Protein AF-0000000086063603 (afdb_homodimer)

Foldseek 3Di:
DPCPPDQDDDDPDDDDPDPQDKAWRDADADPVVVVVLQVLLVVLVVVDVDQVSSQVSSQVVCCVVPNDDKGKGKAQDDDDDDPCCQNHKTWIDTNRMIMIMGGDD/DPCPPDQDDDDPDDDDPDPQDKAWRDADADPVLVVVLQVLLVVLVVVDVDQVSSQVSSQVVCCVPPNDAKGKGKAQDDDDDDPCPPNHKTWIDTNRMIMIMGGDD

pLDDT: mean 77.61, std 23.87, range [18.86, 97.25]

Nearest PDB structures (foldseek):
  4d07-assembly1_A-2  TM=9.038E-01  e=4.962E-09  Homo sapiens
  7y8w-assembly1_B  TM=9.018E-01  e=7.851E-09  Caenorhabditis elegans
  3rjs-assembly1_A-2  TM=9.030E-01  e=1.326E-08  Toxoplasma gondii
  3brl-assembly1_A-2  TM=8.870E-01  e=1.020E-08  Drosophila melanogaster
  8glv-assembly1_AQ  TM=8.617E-01  e=7.851E-09  Chlamydomonas reinhardtii

Solvent-accessible surface area (backbone atoms only — not comparable to full-atom values): 11885 Å² total; per-residue (Å²): 133,82,80,74,77,72,82,80,80,84,78,71,89,76,69,94,90,59,72,77,54,71,45,78,77,44,70,66,57,50,67,69,56,50,52,47,48,52,52,48,47,53,51,32,56,73,73,39,89,46,38,42,58,32,12,42,52,43,30,51,51,44,26,73,75,70,42,82,40,38,30,16,38,23,33,71,42,61,15,66,33,57,71,58,79,50,79,46,22,32,29,32,32,52,75,80,32,39,39,33,42,35,41,53,126,135,80,81,76,77,73,82,80,80,88,79,72,88,75,68,91,91,59,72,76,53,72,46,79,75,45,71,66,57,50,68,70,54,49,52,49,48,50,53,48,46,54,51,32,56,75,75,39,89,46,38,43,57,33,13,41,52,43,31,52,51,44,27,73,72,73,42,80,39,38,32,17,36,24,33,72,41,62,14,66,32,58,72,60,78,48,80,46,22,32,30,32,31,52,75,79,32,37,39,34,42,36,41,54,126

Organism: Haemaphysalis longicornis (NCBI:txid44386)

Sequence (210 aa):
MAAATAPASAAGPAGADAPMDVEVHYGDLPQEMINELRDVATKAMKESKDWADIATTIKTNFETKYGPTWFCVVGKDFGITGTCEMNRGGFVSISGVAVGVFKFKMAAATAPASAAGPAGADAPMDVEVHYGDLPQEMINELRDVATKAMKESKDWADIATTIKTNFETKYGPTWFCVVGKDFGITGTCEMNRGGFVSISGVAVGVFKFK

Structure (mmCIF, N/CA/C/O backbone):
data_AF-0000000086063603-model_v1
#
loop_
_entity.id
_entity.type
_entity.pdbx_description
1 polymer 'Dynein light chain'
#
loop_
_atom_site.group_PDB
_atom_site.id
_atom_site.type_symbol
_atom_site.label_atom_id
_atom_site.label_alt_id
_atom_site.label_comp_id
_atom_site.label_asym_id
_atom_site.label_entity_id
_atom_site.label_seq_id
_atom_site.pdbx_PDB_ins_code
_atom_site.Cartn_x
_atom_site.Cartn_y
_atom_site.Cartn_z
_atom_site.occupancy
_atom_site.B_iso_or_equiv
_atom_site.auth_seq_id
_atom_site.auth_comp_id
_atom_site.auth_asym_id
_atom_site.auth_atom_id
_atom_site.pdbx_PDB_model_num
ATOM 1 N N . MET A 1 1 ? 17.031 -10.609 16.75 1 18.86 1 MET A N 1
ATOM 2 C CA . MET A 1 1 ? 15.789 -10.742 17.5 1 18.86 1 MET A CA 1
ATOM 3 C C . MET A 1 1 ? 14.688 -9.898 16.875 1 18.86 1 MET A C 1
ATOM 5 O O . MET A 1 1 ? 14.82 -8.68 16.75 1 18.86 1 MET A O 1
ATOM 9 N N . ALA A 1 2 ? 13.891 -10.5 15.859 1 24.5 2 ALA A N 1
ATOM 10 C CA . ALA A 1 2 ? 13.008 -9.891 14.867 1 24.5 2 ALA A CA 1
ATOM 11 C C . ALA A 1 2 ? 11.82 -9.211 15.539 1 24.5 2 ALA A C 1
ATOM 13 O O . ALA A 1 2 ? 11.039 -9.852 16.25 1 24.5 2 ALA A O 1
ATOM 14 N N . ALA A 1 3 ? 11.953 -7.965 16 1 24.45 3 ALA A N 1
ATOM 15 C CA . ALA A 1 3 ? 10.945 -7.34 16.859 1 24.45 3 ALA A CA 1
ATOM 16 C C . ALA A 1 3 ? 9.57 -7.395 16.203 1 24.45 3 ALA A C 1
ATOM 18 O O . ALA A 1 3 ? 9.375 -6.867 15.102 1 24.45 3 ALA A O 1
ATOM 19 N N . ALA A 1 4 ? 8.797 -8.508 16.297 1 28.58 4 ALA A N 1
ATOM 20 C CA . ALA A 1 4 ? 7.441 -8.797 15.852 1 28.58 4 ALA A CA 1
ATOM 21 C C . ALA A 1 4 ? 6.457 -7.746 16.359 1 28.58 4 ALA A C 1
ATOM 23 O O . ALA A 1 4 ? 6.062 -7.77 17.531 1 28.58 4 ALA A O 1
ATOM 24 N N . THR A 1 5 ? 6.695 -6.465 16.094 1 32.22 5 THR A N 1
ATOM 25 C CA . THR A 1 5 ? 5.793 -5.523 16.75 1 32.22 5 THR A CA 1
ATOM 26 C C . THR A 1 5 ? 4.34 -5.863 16.438 1 32.22 5 THR A C 1
ATOM 28 O O . THR A 1 5 ? 3.99 -6.117 15.281 1 32.22 5 THR A O 1
ATOM 31 N N . ALA A 1 6 ? 3.547 -6.379 17.422 1 28.27 6 ALA A N 1
ATOM 32 C CA . ALA A 1 6 ? 2.152 -6.793 17.547 1 28.27 6 ALA A CA 1
ATOM 33 C C . ALA A 1 6 ? 1.211 -5.727 16.984 1 28.27 6 ALA A C 1
ATOM 35 O O . ALA A 1 6 ? 1.443 -4.531 17.172 1 28.27 6 ALA A O 1
ATOM 36 N N . PRO A 1 7 ? 0.397 -6.086 15.953 1 33 7 PRO A N 1
ATOM 37 C CA . PRO A 1 7 ? -0.676 -5.207 15.484 1 33 7 PRO A CA 1
ATOM 38 C C . PRO A 1 7 ? -1.499 -4.617 16.625 1 33 7 PRO A C 1
ATOM 40 O O . PRO A 1 7 ? -1.885 -5.34 17.547 1 33 7 PRO A O 1
ATOM 43 N N . ALA A 1 8 ? -1.334 -3.361 17.062 1 30.53 8 ALA A N 1
ATOM 44 C CA . ALA A 1 8 ? -2.188 -2.67 18.031 1 30.53 8 ALA A CA 1
ATOM 45 C C . ALA A 1 8 ? -3.664 -2.924 17.734 1 30.53 8 ALA A C 1
ATOM 47 O O . ALA A 1 8 ? -4.039 -3.184 16.578 1 30.53 8 ALA A O 1
ATOM 48 N N . SER A 1 9 ? -4.562 -3.32 18.781 1 31.2 9 SER A N 1
ATOM 49 C CA . SER A 1 9 ? -5.984 -3.525 19.031 1 31.2 9 SER A CA 1
ATOM 50 C C . SER A 1 9 ? -6.82 -2.4 18.438 1 31.2 9 SER A C 1
ATOM 52 O O . SER A 1 9 ? -6.316 -1.295 18.219 1 31.2 9 SER A O 1
ATOM 54 N N . ALA A 1 10 ? -8.164 -2.693 17.953 1 32.88 10 ALA A N 1
ATOM 55 C CA . ALA A 1 10 ? -9.352 -2 17.453 1 32.88 10 ALA A CA 1
ATOM 56 C C . ALA A 1 10 ? -9.719 -0.824 18.344 1 32.88 10 ALA A C 1
ATOM 58 O O . ALA A 1 10 ? -10.062 -1.012 19.516 1 32.88 10 ALA A O 1
ATOM 59 N N . ALA A 1 11 ? -9.195 0.292 18.203 1 33.19 11 ALA A N 1
ATOM 60 C CA . ALA A 1 11 ? -9.742 1.446 18.906 1 33.19 11 ALA A CA 1
ATOM 61 C C . ALA A 1 11 ? -11.25 1.557 18.688 1 33.19 11 ALA A C 1
ATOM 63 O O . ALA A 1 11 ? -11.758 1.152 17.641 1 33.19 11 ALA A O 1
ATOM 64 N N . GLY A 1 12 ? -12.148 1.442 19.734 1 32.91 12 GLY A N 1
ATOM 65 C CA . GLY A 1 12 ? -13.562 1.742 19.922 1 32.91 12 GLY A CA 1
ATOM 66 C C . GLY A 1 12 ? -14 2.996 19.188 1 32.91 12 GLY A C 1
ATOM 67 O O . GLY A 1 12 ? -13.164 3.793 18.75 1 32.91 12 GLY A O 1
ATOM 68 N N . PRO A 1 13 ? -15.344 3.152 18.859 1 34.22 13 PRO A N 1
ATOM 69 C CA . PRO A 1 13 ? -16.031 4.238 18.156 1 34.22 13 PRO A CA 1
ATOM 70 C C . PRO A 1 13 ? -15.641 5.617 18.672 1 34.22 13 PRO A C 1
ATOM 72 O O . PRO A 1 13 ? -15.797 5.898 19.859 1 34.22 13 PRO A O 1
ATOM 75 N N . ALA A 1 14 ? -14.664 6.262 18.156 1 35.91 14 ALA A N 1
ATOM 76 C CA . ALA A 1 14 ? -14.383 7.648 18.516 1 35.91 14 ALA A CA 1
ATOM 77 C C . ALA A 1 14 ? -15.633 8.516 18.375 1 35.91 14 ALA A C 1
ATOM 79 O O . ALA A 1 14 ? -16.406 8.336 17.422 1 35.91 14 ALA A O 1
ATOM 80 N N . GLY A 1 15 ? -16.203 9.156 19.312 1 33.97 15 GLY A N 1
ATOM 81 C CA . GLY A 1 15 ? -17.219 10.195 19.375 1 33.97 15 GLY A CA 1
ATOM 82 C C . GLY A 1 15 ? -17.047 11.258 18.312 1 33.97 15 GLY A C 1
ATOM 83 O O . GLY A 1 15 ? -15.969 11.391 17.719 1 33.97 15 GLY A O 1
ATOM 84 N N . ALA A 1 16 ? -18.109 12.078 17.75 1 39.25 16 ALA A N 1
ATOM 85 C CA . ALA A 1 16 ? -18.469 13.047 16.719 1 39.25 16 ALA A CA 1
ATOM 86 C C . ALA A 1 16 ? -17.406 14.133 16.578 1 39.25 16 ALA A C 1
ATOM 88 O O . ALA A 1 16 ? -17.047 14.539 15.469 1 39.25 16 ALA A O 1
ATOM 89 N N . ASP A 1 17 ? -17.234 15.133 17.547 1 37.94 17 ASP A N 1
ATOM 90 C CA . ASP A 1 17 ? -16.516 16.406 17.609 1 37.94 17 ASP A CA 1
ATOM 91 C C . ASP A 1 17 ? -15.008 16.203 17.641 1 37.94 17 ASP A C 1
ATOM 93 O O . ASP A 1 17 ? -14.258 17.094 18.031 1 37.94 17 ASP A O 1
ATOM 97 N N . ALA A 1 18 ? -14.234 14.898 17.844 1 46.25 18 ALA A N 1
ATOM 98 C CA . ALA A 1 18 ? -12.945 14.547 18.422 1 46.25 18 ALA A CA 1
ATOM 99 C C . ALA A 1 18 ? -11.805 14.906 17.469 1 46.25 18 ALA A C 1
ATOM 101 O O . ALA A 1 18 ? -11.945 14.789 16.25 1 46.25 18 ALA A O 1
ATOM 102 N N . PRO A 1 19 ? -10.766 15.875 17.672 1 48.59 19 PRO A N 1
ATOM 103 C CA . PRO A 1 19 ? -9.555 16.141 16.891 1 48.59 19 PRO A CA 1
ATOM 104 C C . PRO A 1 19 ? -9.125 14.953 16.047 1 48.59 19 PRO A C 1
ATOM 106 O O . PRO A 1 19 ? -9.328 13.805 16.438 1 48.59 19 PRO A O 1
ATOM 109 N N . MET A 1 20 ? -9.383 15.047 14.766 1 58.62 20 MET A N 1
ATOM 110 C CA . MET A 1 20 ? -9.016 13.914 13.914 1 58.62 20 MET A CA 1
ATOM 111 C C . MET A 1 20 ? -7.855 13.133 14.516 1 58.62 20 MET A C 1
ATOM 113 O O . MET A 1 20 ? -6.758 13.672 14.68 1 58.62 20 MET A O 1
ATOM 117 N N . ASP A 1 21 ? -8.094 12.297 15.328 1 80.38 21 ASP A N 1
ATOM 118 C CA . ASP A 1 21 ? -7.168 11.461 16.078 1 80.38 21 ASP A CA 1
ATOM 119 C C . ASP A 1 21 ? -6.32 10.602 15.148 1 80.38 21 ASP A C 1
ATOM 121 O O . ASP A 1 21 ? -6.828 10.047 14.172 1 80.38 21 ASP A O 1
ATOM 125 N N . VAL A 1 22 ? -5.113 11.008 15.031 1 87.81 22 VAL A N 1
ATOM 126 C CA . VAL A 1 22 ? -4.133 10.195 14.32 1 87.81 22 VAL A CA 1
ATOM 127 C C . VAL A 1 22 ? -3.602 9.102 15.234 1 87.81 22 VAL A C 1
ATOM 129 O O . VAL A 1 22 ? -3.199 9.367 16.375 1 87.81 22 VAL A O 1
ATOM 132 N N . GLU A 1 23 ? -3.854 7.914 14.828 1 90.38 23 GLU A N 1
ATOM 133 C CA . GLU A 1 23 ? -3.236 6.781 15.508 1 90.38 23 GLU A CA 1
ATOM 134 C C . GLU A 1 23 ? -2.072 6.219 14.703 1 90.38 23 GLU A C 1
ATOM 136 O O . GLU A 1 23 ? -2.256 5.77 13.562 1 90.38 23 GLU A O 1
ATOM 141 N N . VAL A 1 24 ? -0.909 6.234 15.289 1 87.12 24 VAL A N 1
ATOM 142 C CA . VAL A 1 24 ? 0.278 5.723 14.617 1 87.12 24 VAL A CA 1
ATOM 143 C C . VAL A 1 24 ? 0.415 4.223 14.883 1 87.12 24 VAL A C 1
ATOM 145 O O . VAL A 1 24 ? 0.438 3.791 16.031 1 87.12 24 VAL A O 1
ATOM 148 N N . HIS A 1 25 ? 0.465 3.506 13.805 1 82.88 25 HIS A N 1
ATOM 149 C CA . HIS A 1 25 ? 0.566 2.057 13.914 1 82.88 25 HIS A CA 1
ATOM 150 C C . HIS A 1 25 ? 2.004 1.587 13.719 1 82.88 25 HIS A C 1
ATOM 152 O O . HIS A 1 25 ? 2.436 0.617 14.352 1 82.88 25 HIS A O 1
ATOM 158 N N . TYR A 1 26 ? 2.65 2.266 12.82 1 75.69 26 TYR A N 1
ATOM 159 C CA . TYR A 1 26 ? 4.016 1.884 12.484 1 75.69 26 TYR A CA 1
ATOM 160 C C . TYR A 1 26 ? 4.801 3.078 11.953 1 75.69 26 TYR A C 1
ATOM 162 O O . TYR A 1 26 ? 4.227 3.986 11.344 1 75.69 26 TYR A O 1
ATOM 170 N N . GLY A 1 27 ? 6.176 3.004 12.25 1 80.19 27 GLY A N 1
ATOM 171 C CA . GLY A 1 27 ? 7.078 3.953 11.625 1 80.19 27 GLY A CA 1
ATOM 172 C C . GLY A 1 27 ? 7.637 4.98 12.586 1 80.19 27 GLY A C 1
ATOM 173 O O . GLY A 1 27 ? 7.367 4.918 13.789 1 80.19 27 GLY A O 1
ATOM 174 N N . ASP A 1 28 ? 8.547 5.812 12.055 1 81.06 28 ASP A N 1
ATOM 175 C CA . ASP A 1 28 ? 9.289 6.797 12.836 1 81.06 28 ASP A CA 1
ATOM 176 C C . ASP A 1 28 ? 9.117 8.203 12.266 1 81.06 28 ASP A C 1
ATOM 178 O O . ASP A 1 28 ? 10.055 8.992 12.258 1 81.06 28 ASP A O 1
ATOM 182 N N . LEU A 1 29 ? 7.961 8.414 11.797 1 84 29 LEU A N 1
ATOM 183 C CA . LEU A 1 29 ? 7.73 9.758 11.273 1 84 29 LEU A CA 1
ATOM 184 C C . LEU A 1 29 ? 7.773 10.797 12.398 1 84 29 LEU A C 1
ATOM 186 O O . LEU A 1 29 ? 7.152 10.609 13.445 1 84 29 LEU A O 1
ATOM 190 N N . PRO A 1 30 ? 8.531 11.797 12.141 1 89.38 30 PRO A N 1
ATOM 191 C CA . PRO A 1 30 ? 8.5 12.891 13.117 1 89.38 30 PRO A CA 1
ATOM 192 C C . PRO A 1 30 ? 7.113 13.523 13.25 1 89.38 30 PRO A C 1
ATOM 194 O O . PRO A 1 30 ? 6.328 13.492 12.297 1 89.38 30 PRO A O 1
ATOM 197 N N . GLN A 1 31 ? 6.871 14.109 14.398 1 91 31 GLN A N 1
ATOM 198 C CA . GLN A 1 31 ? 5.562 14.688 14.695 1 91 31 GLN A CA 1
ATOM 199 C C . GLN A 1 31 ? 5.172 15.727 13.648 1 91 31 GLN A C 1
ATOM 201 O O . GLN A 1 31 ? 3.998 15.859 13.305 1 91 31 GLN A O 1
ATOM 206 N N . GLU A 1 32 ? 6.16 16.438 13.234 1 93.25 32 GLU A N 1
ATOM 207 C CA . GLU A 1 32 ? 5.879 17.438 12.203 1 93.25 32 GLU A CA 1
ATOM 208 C C . GLU A 1 32 ? 5.309 16.797 10.945 1 93.25 32 GLU A C 1
ATOM 210 O O . GLU A 1 32 ? 4.383 17.328 10.328 1 93.25 32 GLU A O 1
ATOM 215 N N . MET A 1 33 ? 5.867 15.664 10.5 1 91.69 33 MET A N 1
ATOM 216 C CA . MET A 1 33 ? 5.402 14.953 9.312 1 91.69 33 MET A CA 1
ATOM 217 C C . MET A 1 33 ? 4.039 14.32 9.555 1 91.69 33 MET A C 1
ATOM 219 O O . MET A 1 33 ? 3.199 14.281 8.648 1 91.69 33 MET A O 1
ATOM 223 N N . ILE A 1 34 ? 3.807 13.906 10.758 1 91.94 34 ILE A N 1
ATOM 224 C CA . ILE A 1 34 ? 2.512 13.336 11.102 1 91.94 34 ILE A CA 1
ATOM 225 C C . ILE A 1 34 ? 1.429 14.406 11.008 1 91.94 34 ILE A C 1
ATOM 227 O O . ILE A 1 34 ? 0.346 14.156 10.469 1 91.94 34 ILE A O 1
ATOM 231 N N . ASN A 1 35 ? 1.731 15.547 11.539 1 94.38 35 ASN A N 1
ATOM 232 C CA . ASN A 1 35 ? 0.783 16.656 11.453 1 94.38 35 ASN A CA 1
ATOM 233 C C . ASN A 1 35 ? 0.486 17.031 10 1 94.38 35 ASN A C 1
ATOM 235 O O . ASN A 1 35 ? -0.667 17.266 9.641 1 94.38 35 ASN A O 1
ATOM 239 N N . GLU A 1 36 ? 1.624 17.078 9.289 1 95.19 36 GLU A N 1
ATOM 240 C CA . GLU A 1 36 ? 1.452 17.359 7.867 1 95.19 36 GLU A CA 1
ATOM 241 C C . GLU A 1 36 ? 0.591 16.312 7.184 1 95.19 36 GLU A C 1
ATOM 243 O O . GLU A 1 36 ? -0.299 16.641 6.398 1 95.19 36 GLU A O 1
ATOM 248 N N . LEU A 1 37 ? 0.883 15.07 7.422 1 95.19 37 LEU A N 1
ATOM 249 C CA . LEU A 1 37 ? 0.129 13.953 6.867 1 95.19 37 LEU A CA 1
ATOM 250 C C . LEU A 1 37 ? -1.353 14.07 7.207 1 95.19 37 LEU A C 1
ATOM 252 O O . LEU A 1 37 ? -2.211 13.906 6.336 1 95.19 37 LEU A O 1
ATOM 256 N N . ARG A 1 38 ? -1.663 14.359 8.43 1 95.31 38 ARG A N 1
ATOM 257 C CA . ARG A 1 38 ? -3.043 14.539 8.867 1 95.31 38 ARG A CA 1
ATOM 258 C C . ARG A 1 38 ? -3.738 15.633 8.078 1 95.31 38 ARG A C 1
ATOM 260 O O . ARG A 1 38 ? -4.852 15.445 7.582 1 95.31 38 ARG A O 1
ATOM 267 N N . ASP A 1 39 ? -3.09 16.734 8.008 1 96.62 39 ASP A N 1
ATOM 268 C CA . ASP A 1 39 ? -3.695 17.891 7.348 1 96.62 39 ASP A CA 1
ATOM 269 C C . ASP A 1 39 ? -3.936 17.609 5.867 1 96.62 39 ASP A C 1
ATOM 271 O O . ASP A 1 39 ? -5.027 17.859 5.352 1 96.62 39 ASP A O 1
ATOM 275 N N . VAL A 1 40 ? -2.893 17.125 5.18 1 97.19 40 VAL A N 1
ATOM 276 C CA . VAL A 1 40 ? -3.012 16.906 3.74 1 97.19 40 VAL A CA 1
ATOM 277 C C . VAL A 1 40 ? -4 15.773 3.465 1 97.19 40 VAL A C 1
ATOM 279 O O . VAL A 1 40 ? -4.77 15.836 2.5 1 97.19 40 VAL A O 1
ATOM 282 N N . ALA A 1 41 ? -3.977 14.727 4.234 1 96.81 41 ALA A N 1
ATOM 283 C CA . ALA A 1 41 ? -4.918 13.617 4.055 1 96.81 41 ALA A CA 1
ATOM 284 C C . ALA A 1 41 ? -6.355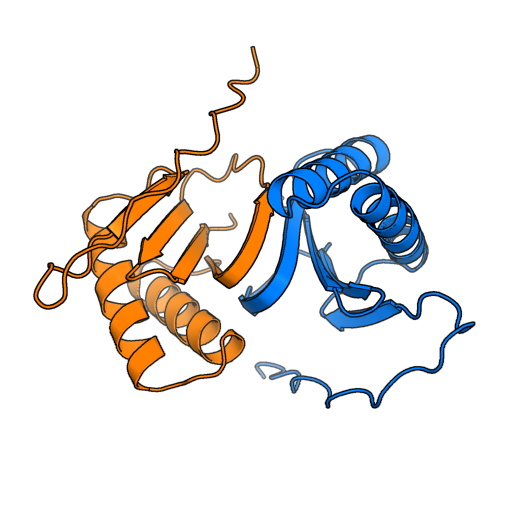 14.086 4.258 1 96.81 41 ALA A C 1
ATOM 286 O O . ALA A 1 41 ? -7.242 13.742 3.473 1 96.81 41 ALA A O 1
ATOM 287 N N . THR A 1 42 ? -6.555 14.844 5.309 1 96.06 42 THR A N 1
ATOM 288 C CA . THR A 1 42 ? -7.887 15.359 5.602 1 96.06 42 THR A CA 1
ATOM 289 C C . THR A 1 42 ? -8.398 16.219 4.445 1 96.06 42 THR A C 1
ATOM 291 O O . THR A 1 42 ? -9.539 16.062 4.008 1 96.06 42 THR A O 1
ATOM 294 N N . LYS A 1 43 ? -7.562 17.031 4 1 96.81 43 LYS A N 1
ATOM 295 C CA . LYS A 1 43 ? -7.922 17.891 2.871 1 96.81 43 LYS A CA 1
ATOM 296 C C . LYS A 1 43 ? -8.211 17.062 1.625 1 96.81 43 LYS A C 1
ATOM 298 O O . LYS A 1 43 ? -9.211 17.281 0.936 1 96.81 43 LYS A O 1
ATOM 303 N N . ALA A 1 44 ? -7.305 16.141 1.305 1 97.12 44 ALA A N 1
ATOM 304 C CA . ALA A 1 44 ? -7.449 15.289 0.122 1 97.12 44 ALA A CA 1
ATOM 305 C C . ALA A 1 44 ? -8.758 14.516 0.165 1 97.12 44 ALA A C 1
ATOM 307 O O . ALA A 1 44 ? -9.438 14.367 -0.855 1 97.12 44 ALA A O 1
ATOM 308 N N . MET A 1 45 ? -9.133 14.047 1.312 1 95.75 45 MET A N 1
ATOM 309 C CA . MET A 1 45 ? -10.336 13.234 1.463 1 95.75 45 MET A CA 1
ATOM 310 C C . MET A 1 45 ? -11.594 14.078 1.31 1 95.75 45 MET A C 1
ATOM 312 O O . MET A 1 45 ? -12.656 13.562 0.967 1 95.75 45 MET A O 1
ATOM 316 N N . LYS A 1 46 ? -11.492 15.344 1.629 1 95.94 46 LYS A N 1
ATOM 317 C CA . LYS A 1 46 ? -12.609 16.266 1.423 1 95.94 46 LYS A CA 1
ATOM 318 C C . LYS A 1 46 ? -12.781 16.594 -0.056 1 95.94 46 LYS A C 1
ATOM 320 O O . LYS A 1 46 ? -13.898 16.844 -0.517 1 95.94 46 LYS A O 1
ATOM 325 N N . GLU A 1 47 ? -11.719 16.469 -0.79 1 96.94 47 GLU A N 1
ATOM 326 C CA . GLU A 1 47 ? -11.711 16.922 -2.178 1 96.94 47 GLU A CA 1
ATOM 327 C C . GLU A 1 47 ? -11.961 15.758 -3.137 1 96.94 47 GLU A C 1
ATOM 329 O O . GLU A 1 47 ? -12.352 15.969 -4.285 1 96.94 47 GLU A O 1
ATOM 334 N N . SER A 1 48 ? -11.578 14.609 -2.77 1 96 48 SER A N 1
ATOM 335 C CA . SER A 1 48 ? -11.711 13.453 -3.654 1 96 48 SER A CA 1
ATOM 336 C C . SER A 1 48 ? -12.227 12.234 -2.895 1 96 48 SER A C 1
ATOM 338 O O . SER A 1 48 ? -11.883 12.039 -1.725 1 96 48 SER A O 1
ATOM 340 N N . LYS A 1 49 ? -12.953 11.414 -3.617 1 93.38 49 LYS A N 1
ATOM 341 C CA . LYS A 1 49 ? -13.422 10.156 -3.047 1 93.38 49 LYS A CA 1
ATOM 342 C C . LYS A 1 49 ? -12.641 8.977 -3.617 1 93.38 49 LYS A C 1
ATOM 344 O O . LYS A 1 49 ? -12.867 7.828 -3.225 1 93.38 49 LYS A O 1
ATOM 349 N N . ASP A 1 50 ? -11.812 9.227 -4.496 1 94.69 50 ASP A N 1
ATOM 350 C CA . ASP A 1 50 ? -10.977 8.195 -5.109 1 94.69 50 ASP A CA 1
ATOM 351 C C . ASP A 1 50 ? -9.672 8.023 -4.336 1 94.69 50 ASP A C 1
ATOM 353 O O . ASP A 1 50 ? -8.875 8.961 -4.23 1 94.69 50 ASP A O 1
ATOM 357 N N . TRP A 1 51 ? -9.469 6.855 -3.869 1 94.25 51 TRP A N 1
ATOM 358 C CA . TRP A 1 51 ? -8.312 6.578 -3.027 1 94.25 51 TRP A CA 1
ATOM 359 C C . TRP A 1 51 ? -7.012 6.848 -3.779 1 94.25 51 TRP A C 1
ATOM 361 O O . TRP A 1 51 ? -6.035 7.332 -3.199 1 94.25 51 TRP A O 1
ATOM 371 N N . ALA A 1 52 ? -6.938 6.465 -5.039 1 90.75 52 ALA A N 1
ATOM 372 C CA . ALA A 1 52 ? -5.727 6.691 -5.832 1 90.75 52 ALA A CA 1
ATOM 373 C C . ALA A 1 52 ? -5.418 8.18 -5.949 1 90.75 52 ALA A C 1
ATOM 375 O O . ALA A 1 52 ? -4.254 8.586 -5.883 1 90.75 52 ALA A O 1
ATOM 376 N N . ASP A 1 53 ? -6.414 8.953 -6.078 1 94.56 53 ASP A N 1
ATOM 377 C CA . ASP A 1 53 ? -6.242 10.398 -6.145 1 94.56 53 ASP A CA 1
ATOM 378 C C . ASP A 1 53 ? -5.762 10.953 -4.805 1 94.56 53 ASP A C 1
ATOM 380 O O . ASP A 1 53 ? -4.891 11.828 -4.766 1 94.56 53 ASP A O 1
ATOM 384 N N . ILE A 1 54 ? -6.332 10.453 -3.791 1 96.62 54 ILE A N 1
ATOM 385 C CA . ILE A 1 54 ? -5.953 10.883 -2.449 1 96.62 54 ILE A CA 1
ATOM 386 C C . ILE A 1 54 ? -4.496 10.531 -2.184 1 96.62 54 ILE A C 1
ATOM 388 O O . ILE A 1 54 ? -3.713 11.375 -1.739 1 96.62 54 ILE A O 1
ATOM 392 N N . ALA A 1 55 ? -4.133 9.367 -2.551 1 95.44 55 ALA A N 1
ATOM 393 C CA . ALA A 1 55 ? -2.752 8.922 -2.379 1 95.44 55 ALA A CA 1
ATOM 394 C C . ALA A 1 55 ? -1.792 9.789 -3.186 1 95.44 55 AL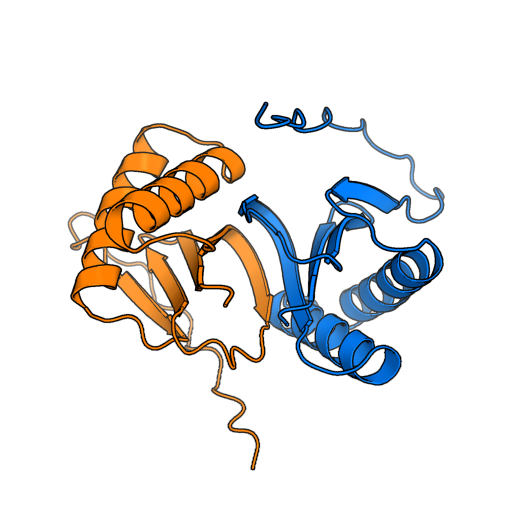A A C 1
ATOM 396 O O . ALA A 1 55 ? -0.726 10.172 -2.695 1 95.44 55 ALA A O 1
ATOM 397 N N . THR A 1 56 ? -2.189 10.133 -4.355 1 94.25 56 THR A N 1
ATOM 398 C CA . THR A 1 56 ? -1.363 10.961 -5.227 1 94.25 56 THR A CA 1
ATOM 399 C C . THR A 1 56 ? -1.17 12.352 -4.625 1 94.25 56 THR A C 1
ATOM 401 O O . THR A 1 56 ? -0.064 12.898 -4.652 1 94.25 56 THR A O 1
ATOM 404 N N . THR A 1 57 ? -2.197 12.852 -4.113 1 96.44 57 THR A N 1
ATOM 405 C CA . THR A 1 57 ? -2.131 14.172 -3.496 1 96.44 57 THR A CA 1
ATOM 406 C C . THR A 1 57 ? -1.176 14.164 -2.307 1 96.44 57 THR A C 1
ATOM 408 O O . THR A 1 57 ? -0.343 15.062 -2.166 1 96.44 57 THR A O 1
ATOM 411 N N . ILE A 1 58 ? -1.252 13.141 -1.479 1 96.06 58 ILE A N 1
ATOM 412 C CA . ILE A 1 58 ? -0.406 13.031 -0.295 1 96.06 58 ILE A CA 1
ATOM 413 C C . ILE A 1 58 ? 1.052 12.859 -0.717 1 96.06 58 ILE A C 1
ATOM 415 O O . ILE A 1 58 ? 1.935 13.562 -0.22 1 96.06 58 ILE A O 1
ATOM 419 N N . LYS A 1 59 ? 1.238 11.977 -1.572 1 92.62 59 LYS A N 1
ATOM 420 C CA . LYS A 1 59 ? 2.59 11.727 -2.064 1 92.62 59 LYS A CA 1
ATOM 421 C C . LYS A 1 59 ? 3.215 13.008 -2.621 1 92.62 59 LYS A C 1
ATOM 423 O O . LYS A 1 59 ? 4.359 13.328 -2.303 1 92.62 59 LYS A O 1
ATOM 428 N N . THR A 1 60 ? 2.498 13.695 -3.496 1 94.44 60 THR A N 1
ATOM 429 C CA . THR A 1 60 ? 2.992 14.914 -4.133 1 94.44 60 THR A CA 1
ATOM 430 C C . THR A 1 60 ? 3.299 15.984 -3.092 1 94.44 60 THR A C 1
ATOM 432 O O . THR A 1 60 ? 4.309 16.688 -3.193 1 94.44 60 THR A O 1
ATOM 435 N N . ASN A 1 61 ? 2.473 16.094 -2.139 1 96.31 61 ASN A N 1
ATOM 436 C CA . ASN A 1 61 ? 2.707 17.047 -1.049 1 96.31 61 ASN A CA 1
ATOM 437 C C . ASN A 1 61 ? 3.992 16.719 -0.292 1 96.31 61 ASN A C 1
ATOM 439 O O . ASN A 1 61 ? 4.785 17.609 0.006 1 96.31 61 ASN A O 1
ATOM 443 N N . PHE A 1 62 ? 4.191 15.461 0.007 1 93.38 62 PHE A N 1
ATOM 444 C CA . PHE A 1 62 ? 5.395 15.047 0.72 1 93.38 62 PHE A CA 1
ATOM 445 C C . PHE A 1 62 ? 6.633 15.242 -0.146 1 93.38 62 PHE A C 1
ATOM 447 O O . PHE A 1 62 ? 7.688 15.641 0.352 1 93.38 62 PHE A O 1
ATOM 454 N N . GLU A 1 63 ? 6.457 14.945 -1.345 1 92 63 GLU A N 1
ATOM 455 C CA . GLU A 1 63 ? 7.586 15.18 -2.242 1 92 63 GLU A CA 1
ATOM 456 C C . GLU A 1 63 ? 7.953 16.656 -2.295 1 92 63 GLU A C 1
ATOM 458 O O . GLU A 1 63 ? 9.133 17.016 -2.328 1 92 63 GLU A O 1
ATOM 463 N N . THR A 1 64 ? 6.992 17.5 -2.369 1 95.44 64 THR A N 1
ATOM 464 C CA . THR A 1 64 ? 7.207 18.938 -2.445 1 95.44 64 THR A CA 1
ATOM 465 C C . THR A 1 64 ? 7.867 19.453 -1.171 1 95.44 64 THR A C 1
ATOM 467 O O . THR A 1 64 ? 8.766 20.297 -1.229 1 95.44 64 THR A O 1
ATOM 470 N N . LYS A 1 65 ? 7.578 18.875 -0.096 1 95.12 65 LYS A N 1
ATOM 471 C CA . LYS A 1 65 ? 8.008 19.422 1.188 1 95.12 65 LYS A CA 1
ATOM 472 C C . LYS A 1 65 ? 9.273 18.719 1.685 1 95.12 65 LYS A C 1
ATOM 474 O O . LYS A 1 65 ? 10.109 19.344 2.346 1 95.12 65 LYS A O 1
ATOM 479 N N . TYR A 1 66 ? 9.359 17.453 1.35 1 91 66 TYR A N 1
ATOM 480 C CA . TYR A 1 66 ? 10.422 16.703 1.994 1 91 66 TYR A CA 1
ATOM 481 C C . TYR A 1 66 ? 11.336 16.047 0.958 1 91 66 TYR A C 1
ATOM 483 O O . TYR A 1 66 ? 12.195 15.234 1.303 1 91 66 TYR A O 1
ATOM 491 N N . GLY A 1 67 ? 11.172 16.328 -0.281 1 89.5 67 GLY A N 1
ATOM 492 C CA . GLY A 1 67 ? 12.031 15.789 -1.326 1 89.5 67 GLY A CA 1
ATOM 493 C C . GLY A 1 67 ? 11.484 14.531 -1.971 1 89.5 67 GLY A C 1
ATOM 494 O O . GLY A 1 67 ? 10.516 13.945 -1.476 1 89.5 67 GLY A O 1
ATOM 495 N N . PRO A 1 68 ? 12.156 14.164 -2.934 1 80.88 68 PRO A N 1
ATOM 496 C CA . PRO A 1 68 ? 11.625 13.078 -3.758 1 80.88 68 PRO A CA 1
ATOM 497 C C . PRO A 1 68 ? 11.797 11.703 -3.113 1 80.88 68 PRO A C 1
ATOM 499 O O . PRO A 1 68 ? 12.656 11.531 -2.244 1 80.88 68 PRO A O 1
ATOM 502 N N . THR A 1 69 ? 11 10.773 -3.588 1 82 69 THR A N 1
ATOM 503 C CA . THR A 1 69 ? 10.82 9.336 -3.758 1 82 69 THR A CA 1
ATOM 504 C C . THR A 1 69 ? 9.922 8.766 -2.664 1 82 69 THR A C 1
ATOM 506 O O . THR A 1 69 ? 10.336 7.883 -1.912 1 82 69 THR A O 1
ATOM 509 N N . TRP A 1 70 ? 8.805 9.367 -2.57 1 84.62 70 TRP A N 1
ATOM 510 C CA . TRP A 1 70 ? 7.844 8.883 -1.58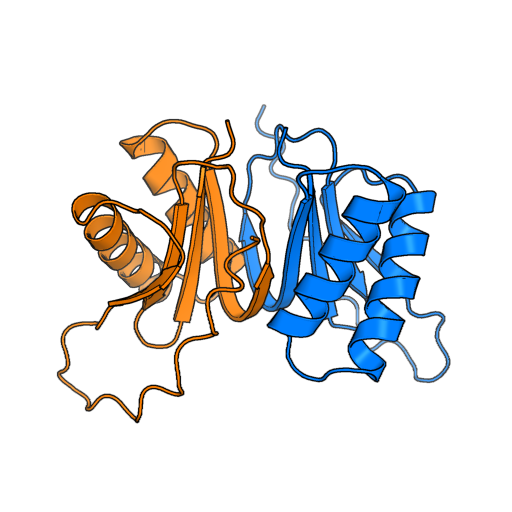7 1 84.62 70 TRP A CA 1
ATOM 511 C C . TRP A 1 70 ? 6.867 7.895 -2.223 1 84.62 70 TRP A C 1
ATOM 513 O O . TRP A 1 70 ? 6.562 7.996 -3.414 1 84.62 70 TRP A O 1
ATOM 523 N N . PHE A 1 71 ? 6.426 6.949 -1.397 1 84.62 71 PHE A N 1
ATOM 524 C CA . PHE A 1 71 ? 5.34 6.027 -1.713 1 84.62 71 PHE A CA 1
ATOM 525 C C . PHE A 1 71 ? 4.176 6.211 -0.747 1 84.62 71 PHE A C 1
ATOM 527 O O . PHE A 1 71 ? 4.383 6.41 0.452 1 84.62 71 PHE A O 1
ATOM 534 N N . CYS A 1 72 ? 3.008 6.242 -1.328 1 91.69 72 CYS A N 1
ATOM 535 C CA . CYS A 1 72 ? 1.858 6.438 -0.453 1 91.69 72 CYS A CA 1
ATOM 536 C C . CYS A 1 72 ? 0.774 5.406 -0.735 1 91.69 72 CYS A C 1
ATOM 538 O O . CYS A 1 72 ? 0.481 5.105 -1.894 1 91.69 72 CYS A O 1
ATOM 540 N N . VAL A 1 73 ? 0.24 4.852 0.309 1 92.94 73 VAL A N 1
ATOM 541 C CA . VAL A 1 73 ? -0.9 3.943 0.247 1 92.94 73 VAL A CA 1
ATOM 542 C C . VAL A 1 73 ? -2.021 4.457 1.146 1 92.94 73 VAL A C 1
ATOM 544 O O . VAL A 1 73 ? -1.778 4.844 2.293 1 92.94 73 VAL A O 1
ATOM 547 N N . VAL A 1 74 ? -3.215 4.5 0.626 1 95.81 74 VAL A N 1
ATOM 548 C CA . VAL A 1 74 ? -4.363 4.996 1.383 1 95.81 74 VAL A CA 1
ATOM 549 C C . VAL A 1 74 ? -5.57 4.098 1.131 1 95.81 74 VAL A C 1
ATOM 551 O O . VAL A 1 74 ? -5.809 3.668 -0 1 95.81 74 VAL A O 1
ATOM 554 N N . GLY A 1 75 ? -6.316 3.834 2.242 1 96.12 75 GLY A N 1
ATOM 555 C CA . GLY A 1 75 ? -7.523 3.043 2.041 1 96.12 75 GLY A CA 1
ATOM 556 C C . GLY A 1 75 ? -8.18 2.621 3.34 1 96.12 75 GLY A C 1
ATOM 557 O O . GLY A 1 75 ? -7.777 3.057 4.418 1 96.12 75 GLY A O 1
ATOM 558 N N . LYS A 1 76 ? -9.234 1.757 3.248 1 94.75 76 LYS A N 1
ATOM 559 C CA . LYS A 1 76 ? -10.023 1.354 4.414 1 94.75 76 LYS A CA 1
ATOM 560 C C . LYS A 1 76 ? -9.914 -0.149 4.652 1 94.75 76 LYS A C 1
ATOM 562 O O . LYS A 1 76 ? -10.094 -0.617 5.777 1 94.75 76 LYS A O 1
ATOM 567 N N . ASP A 1 77 ? -9.609 -0.886 3.59 1 95 77 ASP A N 1
ATOM 568 C CA . ASP A 1 77 ? -9.602 -2.342 3.695 1 95 77 ASP A CA 1
ATOM 569 C C . ASP A 1 77 ? -8.375 -2.936 3.002 1 95 77 ASP A C 1
ATOM 571 O O . ASP A 1 77 ? -8.477 -3.451 1.886 1 95 77 ASP A O 1
ATOM 575 N N . PHE A 1 78 ? -7.328 -2.844 3.68 1 94.88 78 PHE A N 1
ATOM 576 C CA . PHE A 1 78 ? -6.094 -3.383 3.125 1 94.88 78 PHE A CA 1
ATOM 577 C C . PHE A 1 78 ? -5.098 -3.711 4.234 1 94.88 78 PHE A C 1
ATOM 579 O O . PHE A 1 78 ? -5.305 -3.338 5.391 1 94.88 78 PHE A O 1
ATOM 586 N N . GLY A 1 79 ? -4.098 -4.414 3.861 1 91.44 79 GLY A N 1
ATOM 587 C CA . GLY A 1 79 ? -2.922 -4.676 4.68 1 91.44 79 GLY A CA 1
ATOM 588 C C . GLY A 1 79 ? -1.621 -4.312 3.988 1 91.44 79 GLY A C 1
ATOM 589 O O . GLY A 1 79 ? -1.532 -4.352 2.758 1 91.44 79 GLY A O 1
ATOM 590 N N . ILE A 1 80 ? -0.679 -3.969 4.852 1 87.44 80 ILE A N 1
ATOM 591 C CA . ILE A 1 80 ? 0.609 -3.582 4.289 1 87.44 80 ILE A CA 1
ATOM 592 C C . ILE A 1 80 ? 1.74 -4.152 5.141 1 87.44 80 ILE A C 1
ATOM 594 O O . ILE A 1 80 ? 1.648 -4.176 6.371 1 87.44 80 ILE A O 1
ATOM 598 N N . THR A 1 81 ? 2.613 -4.82 4.477 1 82.62 81 THR A N 1
ATOM 599 C CA . THR A 1 81 ? 3.791 -5.332 5.172 1 82.62 81 THR A CA 1
ATOM 600 C C . THR A 1 81 ? 5.066 -4.953 4.426 1 82.62 81 THR A C 1
ATOM 602 O O . THR A 1 81 ? 5.117 -5.027 3.195 1 82.62 81 THR A O 1
ATOM 605 N N . GLY A 1 82 ? 6.066 -4.242 5.07 1 70.12 82 GLY A N 1
ATOM 606 C CA . GLY A 1 82 ? 7.359 -3.914 4.488 1 70.12 82 GLY A CA 1
ATOM 607 C C . GLY A 1 82 ? 8.477 -3.848 5.512 1 70.12 82 GLY A C 1
ATOM 608 O O . GLY A 1 82 ? 8.234 -3.576 6.688 1 70.12 82 GLY A O 1
ATOM 609 N N . THR A 1 83 ? 9.523 -4.75 5.363 1 54.62 83 THR A N 1
ATOM 610 C CA . THR A 1 83 ? 10.695 -4.582 6.211 1 54.62 83 THR A CA 1
ATOM 611 C C . THR A 1 83 ? 11.367 -3.234 5.949 1 54.62 83 THR A C 1
ATOM 613 O O . THR A 1 83 ? 11.797 -2.959 4.828 1 54.62 83 THR A O 1
ATOM 616 N N . CYS A 1 84 ? 10.742 -2.213 6.262 1 50.09 84 CYS A N 1
ATOM 617 C CA . CYS A 1 84 ? 11.25 -0.893 5.906 1 50.09 84 CYS A CA 1
ATOM 618 C C . CYS A 1 84 ? 12.672 -0.702 6.426 1 50.09 84 CYS A C 1
ATOM 620 O O . CYS A 1 84 ? 12.906 -0.755 7.637 1 50.09 84 CYS A O 1
ATOM 622 N N . GLU A 1 85 ? 13.633 -1.468 6.105 1 48.19 85 GLU A N 1
ATOM 623 C CA . GLU A 1 85 ? 14.789 -0.663 6.496 1 48.19 85 GLU A CA 1
ATOM 624 C C . GLU A 1 85 ? 14.539 0.821 6.246 1 48.19 85 GLU A C 1
ATOM 626 O O . GLU A 1 85 ? 15.445 1.643 6.383 1 48.19 85 GLU A O 1
ATOM 631 N N . MET A 1 86 ? 13.461 1.143 5.527 1 48.59 86 MET A N 1
ATOM 632 C CA . MET A 1 86 ? 13.469 2.539 5.098 1 48.59 86 MET A CA 1
ATOM 633 C C . MET A 1 86 ? 13.25 3.473 6.285 1 48.59 86 MET A C 1
ATOM 635 O O . MET A 1 86 ? 12.281 3.316 7.031 1 48.59 86 MET A O 1
ATOM 639 N N . ASN A 1 87 ? 14.258 3.938 6.762 1 53.44 87 ASN A N 1
ATOM 640 C CA . ASN A 1 87 ? 14.445 4.922 7.82 1 53.44 87 ASN A CA 1
ATOM 641 C C . ASN A 1 87 ? 13.336 5.961 7.832 1 53.44 87 ASN A C 1
ATOM 643 O O . ASN A 1 87 ? 13.133 6.652 8.828 1 53.44 87 ASN A O 1
ATOM 647 N N . ARG A 1 88 ? 12.5 6.164 6.742 1 65.81 88 ARG A N 1
ATOM 648 C CA . ARG A 1 88 ? 11.633 7.324 6.871 1 65.81 88 ARG A CA 1
ATOM 649 C C . ARG A 1 88 ? 10.25 7.043 6.289 1 65.81 88 ARG A C 1
ATOM 651 O O . ARG A 1 88 ? 10.102 6.895 5.074 1 65.81 88 ARG A O 1
ATOM 658 N N . GLY A 1 89 ? 9.352 6.336 7.207 1 82.19 89 GLY A N 1
ATOM 659 C CA . GLY A 1 89 ? 7.953 6.203 6.812 1 82.19 89 GLY A CA 1
ATOM 660 C C . GLY A 1 89 ? 7.023 5.949 7.984 1 82.19 89 GLY A C 1
ATOM 661 O O . GLY A 1 89 ? 7.457 5.965 9.141 1 82.19 89 GLY A O 1
ATOM 662 N N . GLY A 1 90 ? 5.867 5.891 7.715 1 86.5 90 GLY A N 1
ATOM 663 C CA . GLY A 1 90 ? 4.879 5.633 8.75 1 86.5 90 GLY A CA 1
ATOM 664 C C . GLY A 1 90 ? 3.547 5.16 8.203 1 86.5 90 GLY A C 1
ATOM 665 O O . GLY A 1 90 ? 3.26 5.336 7.02 1 86.5 90 GLY A O 1
ATOM 666 N N . PHE A 1 91 ? 2.906 4.496 9.086 1 87.81 91 PHE A N 1
ATOM 667 C CA . PHE A 1 91 ? 1.555 4.004 8.859 1 87.81 91 PHE A CA 1
ATOM 668 C C . PHE A 1 91 ? 0.618 4.453 9.977 1 87.81 91 PHE A C 1
ATOM 670 O O . PHE A 1 91 ? 0.844 4.145 11.148 1 87.81 91 PHE A O 1
ATOM 677 N N . VAL A 1 92 ? -0.385 5.184 9.586 1 92.81 92 VAL A N 1
ATOM 678 C CA . VAL A 1 92 ? -1.264 5.781 10.586 1 92.81 92 VAL A CA 1
ATOM 679 C C . VAL A 1 92 ? -2.721 5.598 10.164 1 92.81 92 VAL A C 1
ATOM 681 O O . VAL A 1 92 ? -3.008 5.305 9 1 92.81 92 VAL A O 1
ATOM 684 N N . SER A 1 93 ? -3.561 5.758 11.109 1 93.56 93 SER A N 1
ATOM 685 C CA . SER A 1 93 ? -4.992 5.867 10.844 1 93.56 93 SER A CA 1
ATOM 686 C C . SER A 1 93 ? -5.488 7.289 11.078 1 93.56 93 SER A C 1
ATOM 688 O O . SER A 1 93 ? -5.234 7.875 12.133 1 93.56 93 SER A O 1
ATOM 690 N N . ILE A 1 94 ? -6.105 7.871 10.125 1 93.56 94 ILE A N 1
ATOM 691 C CA . ILE A 1 94 ? -6.691 9.203 10.219 1 93.56 94 ILE A CA 1
ATOM 692 C C . ILE A 1 94 ? -8.203 9.117 9.992 1 93.56 94 ILE A C 1
ATOM 694 O O . ILE A 1 94 ? -8.656 8.883 8.867 1 93.56 94 ILE A O 1
ATOM 698 N N . SER A 1 95 ? -8.945 9.328 11.062 1 90.88 95 SER A N 1
ATOM 699 C CA . SER A 1 95 ? -10.406 9.297 11 1 90.88 95 SER A CA 1
ATOM 700 C C . SER A 1 95 ? -10.914 8.016 10.359 1 90.88 95 SER A C 1
ATOM 702 O O . SER A 1 95 ? -11.711 8.055 9.422 1 90.88 95 SER A O 1
ATOM 704 N N . GLY A 1 96 ? -10.32 6.938 10.633 1 90.5 96 GLY A N 1
ATOM 705 C CA . GLY A 1 96 ? -10.781 5.629 10.195 1 90.5 96 GLY A CA 1
ATOM 706 C C . GLY A 1 96 ? -10.188 5.207 8.859 1 90.5 96 GLY A C 1
ATOM 707 O O . GLY A 1 96 ? -10.492 4.129 8.352 1 90.5 96 GLY A O 1
ATOM 708 N N . VAL A 1 97 ? -9.398 6.059 8.305 1 94 97 VAL A N 1
ATOM 709 C CA . VAL A 1 97 ? -8.734 5.75 7.043 1 94 97 VAL A CA 1
ATOM 710 C C . VAL A 1 97 ? -7.262 5.441 7.297 1 94 97 VAL A C 1
ATOM 712 O O . VAL A 1 97 ? -6.586 6.172 8.031 1 94 97 VAL A O 1
ATOM 715 N N . ALA A 1 98 ? -6.824 4.344 6.746 1 94.19 98 ALA A N 1
ATOM 716 C CA . ALA A 1 98 ? -5.418 3.982 6.895 1 94.19 98 ALA A CA 1
ATOM 717 C C . ALA A 1 98 ? -4.559 4.672 5.84 1 94.19 98 ALA A C 1
ATOM 719 O O . ALA A 1 98 ? -4.93 4.723 4.664 1 94.19 98 ALA A O 1
ATOM 720 N N . VAL A 1 99 ? -3.418 5.199 6.332 1 94.75 99 VAL A N 1
ATOM 721 C CA . VAL A 1 99 ? -2.516 5.926 5.445 1 94.75 99 VAL A CA 1
ATOM 722 C C . VAL A 1 99 ? -1.073 5.5 5.711 1 94.75 99 VAL A C 1
ATOM 724 O O . VAL A 1 99 ? -0.59 5.59 6.844 1 94.75 99 VAL A O 1
ATOM 727 N N . GLY A 1 100 ? -0.458 5.035 4.633 1 91.5 100 GLY A N 1
ATOM 728 C CA . GLY A 1 100 ? 0.967 4.75 4.684 1 91.5 100 GLY A CA 1
ATOM 729 C C . GLY A 1 100 ? 1.788 5.648 3.779 1 91.5 100 GLY A C 1
ATOM 730 O O . GLY A 1 100 ? 1.464 5.816 2.602 1 91.5 100 GLY A O 1
ATOM 731 N N . VAL A 1 101 ? 2.834 6.246 4.367 1 90.25 101 VAL A N 1
ATOM 732 C CA . VAL A 1 101 ? 3.787 7.023 3.582 1 90.25 101 VAL A CA 1
ATOM 733 C C . VAL A 1 101 ? 5.203 6.512 3.836 1 90.25 101 VAL A C 1
ATOM 735 O O . VAL A 1 101 ? 5.621 6.367 4.988 1 90.25 101 VAL A O 1
ATOM 738 N N . PHE A 1 102 ? 5.898 6.199 2.715 1 85.62 102 PHE A N 1
ATOM 739 C CA . PHE A 1 102 ? 7.234 5.625 2.816 1 85.62 102 PHE A CA 1
ATOM 740 C C . PHE A 1 102 ? 8.18 6.273 1.812 1 85.62 102 PHE A C 1
ATOM 742 O O . PHE A 1 102 ? 7.797 6.535 0.671 1 85.62 102 PHE A O 1
ATOM 749 N N . LYS A 1 103 ? 9.273 6.625 2.416 1 81.38 103 LYS A N 1
ATOM 750 C CA . LYS A 1 103 ? 10.297 7.168 1.524 1 81.38 103 LYS A CA 1
ATOM 751 C C . LYS A 1 103 ? 11.203 6.066 0.989 1 81.38 103 LYS A C 1
ATOM 753 O O . LYS A 1 103 ? 11.719 5.25 1.759 1 81.38 103 LYS A O 1
ATOM 758 N N . PHE A 1 104 ? 11.211 5.949 -0.354 1 68.12 104 PHE A N 1
ATOM 759 C CA . PHE A 1 104 ? 12.078 4.957 -0.971 1 68.12 104 PHE A CA 1
ATOM 760 C C . PHE A 1 104 ? 13.43 5.566 -1.32 1 68.12 104 PHE A C 1
ATOM 762 O O . PHE A 1 104 ? 13.516 6.742 -1.686 1 68.12 104 PHE A O 1
ATOM 769 N N . LYS A 1 105 ? 14.617 5.203 -0.704 1 60.66 105 LYS A N 1
ATOM 770 C CA . LYS A 1 105 ? 15.953 5.742 -0.935 1 60.66 105 LYS A CA 1
ATOM 771 C C . LYS A 1 105 ? 16.328 5.656 -2.41 1 60.66 105 LYS A C 1
ATOM 773 O O . LYS A 1 105 ? 15.891 4.75 -3.117 1 60.66 105 LYS A O 1
ATOM 778 N N . MET B 1 1 ? 8.609 14.602 -19.516 1 19.62 1 MET B N 1
ATOM 779 C CA . MET B 1 1 ? 7.223 14.422 -19.938 1 19.62 1 MET B CA 1
ATOM 780 C C . MET B 1 1 ? 6.582 13.25 -19.203 1 19.62 1 MET B C 1
ATOM 782 O O . MET B 1 1 ? 7.039 12.109 -19.312 1 19.62 1 MET B O 1
ATOM 786 N N . ALA B 1 2 ? 6.051 13.406 -17.906 1 23.8 2 ALA B N 1
ATOM 787 C CA . ALA B 1 2 ? 5.816 12.477 -16.812 1 23.8 2 ALA B CA 1
ATOM 788 C C . ALA B 1 2 ? 4.652 11.539 -17.109 1 23.8 2 ALA B C 1
ATOM 790 O O . ALA B 1 2 ? 3.533 11.992 -17.359 1 23.8 2 ALA B O 1
ATOM 791 N N . ALA B 1 3 ? 4.82 10.406 -17.766 1 21.78 3 ALA B N 1
ATOM 792 C CA . ALA B 1 3 ? 3.721 9.641 -18.344 1 21.78 3 ALA B CA 1
ATOM 793 C C . ALA B 1 3 ? 2.691 9.266 -17.281 1 21.78 3 ALA B C 1
ATOM 795 O O . ALA B 1 3 ? 3.012 8.57 -16.328 1 21.78 3 ALA B O 1
ATOM 796 N N . ALA B 1 4 ? 1.729 10.094 -16.906 1 31.23 4 ALA B N 1
ATOM 797 C CA . ALA B 1 4 ? 0.535 9.875 -16.094 1 31.23 4 ALA B CA 1
ATOM 798 C C . ALA B 1 4 ? -0.206 8.617 -16.531 1 31.23 4 ALA B C 1
ATOM 800 O O . ALA B 1 4 ? -0.857 8.609 -17.578 1 31.23 4 ALA B O 1
ATOM 801 N N . THR B 1 5 ? 0.357 7.449 -16.438 1 30.69 5 THR B N 1
ATOM 802 C CA . THR B 1 5 ? -0.315 6.273 -16.984 1 30.69 5 THR B CA 1
ATOM 803 C C . THR B 1 5 ? -1.705 6.113 -16.359 1 30.69 5 THR B C 1
ATOM 805 O O . THR B 1 5 ? -1.879 6.273 -15.156 1 30.69 5 THR B O 1
ATOM 808 N N . ALA B 1 6 ? -2.82 6.293 -17.172 1 28.84 6 ALA B N 1
ATOM 809 C CA . ALA B 1 6 ? -4.27 6.254 -17.016 1 28.84 6 ALA B CA 1
ATOM 810 C C . ALA B 1 6 ? -4.695 5.027 -16.203 1 28.84 6 ALA B C 1
ATOM 812 O O . ALA B 1 6 ? -4.145 3.939 -16.375 1 28.84 6 ALA B O 1
ATOM 813 N N . PRO B 1 7 ? -5.359 5.207 -15.023 1 32.88 7 PRO B N 1
ATOM 814 C CA . PRO B 1 7 ? -5.996 4.102 -14.305 1 32.88 7 PRO B CA 1
ATOM 815 C C . PRO B 1 7 ? -6.816 3.195 -15.219 1 32.88 7 PRO B C 1
ATOM 817 O O . PRO B 1 7 ? -7.504 3.682 -16.125 1 32.88 7 PRO B O 1
ATOM 820 N N . ALA B 1 8 ? -6.453 1.992 -15.562 1 30.19 8 ALA B N 1
ATOM 821 C CA . ALA B 1 8 ? -7.23 1.011 -16.312 1 30.19 8 ALA B CA 1
ATOM 822 C C . ALA B 1 8 ? -8.664 0.925 -15.789 1 30.19 8 ALA B C 1
ATOM 824 O O . ALA B 1 8 ? -8.922 1.221 -14.625 1 30.19 8 ALA B O 1
ATOM 825 N N . SER B 1 9 ? -9.789 0.934 -16.719 1 32.38 9 SER B N 1
ATOM 826 C CA . SER B 1 9 ? -11.242 0.765 -16.75 1 32.38 9 SER B CA 1
ATOM 827 C C . SER B 1 9 ? -11.68 -0.405 -15.875 1 32.38 9 SER B C 1
ATOM 829 O O . SER B 1 9 ? -10.891 -1.312 -15.602 1 32.38 9 SER B O 1
ATOM 831 N N . ALA B 1 10 ? -12.977 -0.358 -15.234 1 32.59 10 ALA B N 1
ATOM 832 C CA . ALA B 1 10 ? -13.883 -1.255 -14.516 1 32.59 10 ALA B CA 1
ATOM 833 C C . ALA B 1 10 ? -14.008 -2.594 -15.242 1 32.59 10 ALA B C 1
ATOM 835 O O . ALA B 1 10 ? -14.555 -2.66 -16.344 1 32.59 10 ALA B O 1
ATOM 836 N N . ALA B 1 11 ? -13.141 -3.535 -15.078 1 32.44 11 ALA B N 1
ATOM 837 C CA . ALA B 1 11 ? -13.352 -4.871 -15.633 1 32.44 11 ALA B CA 1
ATOM 838 C C . ALA B 1 11 ? -14.664 -5.465 -15.133 1 32.44 11 ALA B C 1
ATOM 840 O O . ALA B 1 11 ? -15.062 -5.234 -13.984 1 32.44 11 ALA B O 1
ATOM 841 N N . GLY B 1 12 ? -15.758 -5.648 -15.969 1 32.59 12 GLY B N 1
ATOM 842 C CA . GLY B 1 12 ? -17.016 -6.355 -15.844 1 32.59 12 GLY B CA 1
ATOM 843 C C . GLY B 1 12 ? -16.906 -7.664 -15.086 1 32.59 12 GLY B C 1
ATOM 844 O O . GLY B 1 12 ? -15.797 -8.172 -14.883 1 32.59 12 GLY B O 1
ATOM 845 N N . PRO B 1 13 ? -18.031 -8.164 -14.461 1 33.84 13 PRO B N 1
ATOM 846 C CA . PRO B 1 13 ? -18.203 -9.383 -13.664 1 33.84 13 PRO B CA 1
ATOM 847 C C . PRO B 1 13 ? -17.562 -10.609 -14.32 1 33.84 13 PRO B C 1
ATOM 849 O O . PRO B 1 13 ? -17.906 -10.938 -15.461 1 33.84 13 PRO B O 1
ATOM 852 N N . ALA B 1 14 ? -16.391 -10.953 -14.023 1 36.12 14 ALA B N 1
ATOM 853 C CA . ALA B 1 14 ? -15.82 -12.211 -14.492 1 36.12 14 ALA B CA 1
ATOM 854 C C . ALA B 1 14 ? -16.703 -13.391 -14.109 1 36.12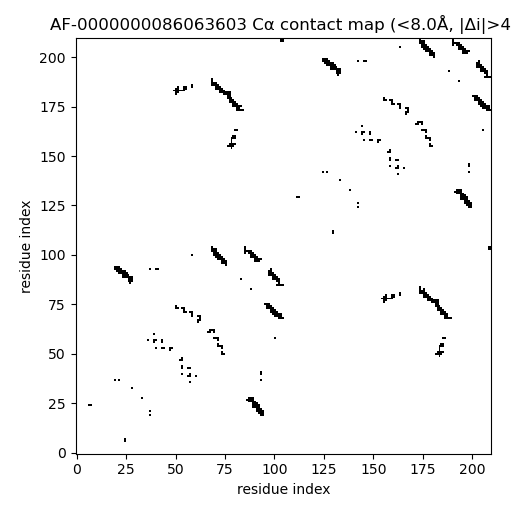 14 ALA B C 1
ATOM 856 O O . ALA B 1 14 ? -17.25 -13.438 -13.008 1 36.12 14 ALA B O 1
ATOM 857 N N . GLY B 1 15 ? -17.281 -14.156 -14.922 1 33.56 15 GLY B N 1
ATOM 858 C CA . GLY B 1 15 ? -17.969 -15.43 -14.789 1 33.56 15 GLY B CA 1
ATOM 859 C C . GLY B 1 15 ? -17.25 -16.391 -13.859 1 33.56 15 GLY B C 1
ATOM 860 O O . GLY B 1 15 ? -16.062 -16.219 -13.562 1 33.56 15 GLY B O 1
ATOM 861 N N . ALA B 1 16 ? -17.875 -17.438 -13.109 1 39.44 16 ALA B N 1
ATOM 862 C CA . ALA B 1 16 ? -17.672 -18.438 -12.07 1 39.44 16 ALA B CA 1
ATOM 863 C C . ALA B 1 16 ? -16.344 -19.172 -12.258 1 39.44 16 ALA B C 1
ATOM 865 O O . ALA B 1 16 ? -15.641 -19.453 -11.281 1 39.44 16 ALA B O 1
ATOM 866 N N . ASP B 1 17 ? -16.156 -20.109 -13.266 1 38.09 17 ASP B N 1
ATOM 867 C CA . ASP B 1 17 ? -15.141 -21.125 -13.57 1 38.09 17 ASP B CA 1
ATOM 868 C C . ASP B 1 17 ? -13.812 -20.469 -13.93 1 38.09 17 ASP B C 1
ATOM 870 O O . ASP B 1 17 ? -12.969 -21.094 -14.594 1 38.0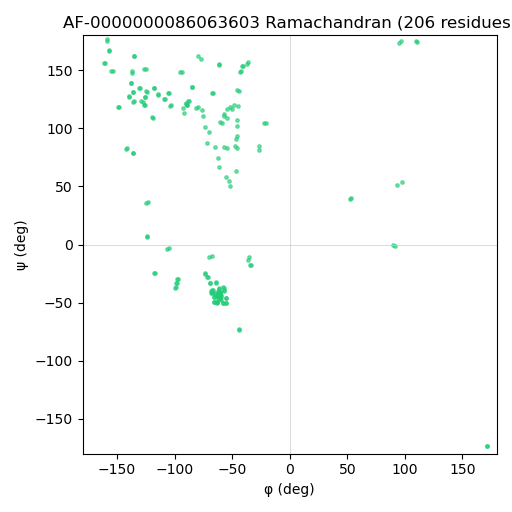9 17 ASP B O 1
ATOM 874 N N . ALA B 1 18 ? -13.523 -19 -14.203 1 46.03 18 ALA B N 1
ATOM 875 C CA . ALA B 1 18 ? -12.578 -18.25 -15.031 1 46.03 18 ALA B CA 1
ATOM 876 C C . ALA B 1 18 ? -11.18 -18.266 -14.414 1 46.03 18 ALA B C 1
ATOM 878 O O . ALA B 1 18 ? -11.031 -18.203 -13.195 1 46.03 18 ALA B O 1
ATOM 879 N N . PRO B 1 19 ? -10.016 -18.938 -14.906 1 48.78 19 PRO B N 1
ATOM 880 C CA . PRO B 1 19 ? -8.617 -18.844 -14.469 1 48.78 19 PRO B CA 1
ATOM 881 C C . PRO B 1 19 ? -8.32 -17.562 -13.695 1 48.78 19 PRO B C 1
ATOM 883 O O . PRO B 1 19 ? -8.922 -16.531 -13.969 1 48.78 19 PRO B O 1
ATOM 886 N N . MET B 1 20 ? -8.203 -17.703 -12.406 1 58.31 20 MET B N 1
ATOM 887 C CA . MET B 1 20 ? -7.945 -16.5 -11.617 1 58.31 20 MET B CA 1
ATOM 888 C C . MET B 1 20 ? -7.23 -15.438 -12.453 1 58.31 20 MET B C 1
ATOM 890 O O . MET B 1 20 ? -6.102 -15.656 -12.898 1 58.31 20 MET B O 1
ATOM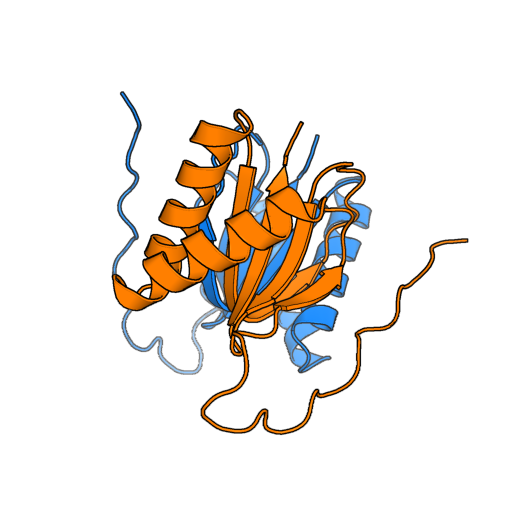 894 N N . ASP B 1 21 ? -7.879 -14.75 -13.172 1 80.12 21 ASP B N 1
ATOM 895 C CA . ASP B 1 21 ? -7.438 -13.727 -14.109 1 80.12 21 ASP B CA 1
ATOM 896 C C . ASP B 1 21 ? -6.656 -12.625 -13.391 1 80.12 21 ASP B C 1
ATOM 898 O O . ASP B 1 21 ? -7.031 -12.203 -12.297 1 80.12 21 ASP B O 1
ATOM 902 N N . VAL B 1 22 ? -5.383 -12.688 -13.578 1 87.81 22 VAL B N 1
ATOM 903 C CA . VAL B 1 22 ? -4.52 -11.609 -13.109 1 87.81 22 VAL B CA 1
ATOM 904 C C . VAL B 1 22 ? -4.562 -10.445 -14.086 1 87.81 22 VAL B C 1
ATOM 906 O O . VAL B 1 22 ? -4.395 -10.633 -15.297 1 87.81 22 VAL B O 1
ATOM 909 N N . GLU B 1 23 ? -5.012 -9.359 -13.594 1 90.44 23 GLU B N 1
ATOM 910 C CA . GLU B 1 23 ? -4.926 -8.125 -14.367 1 90.44 23 GLU B CA 1
ATOM 911 C C . GLU B 1 23 ? -3.803 -7.23 -13.852 1 90.44 23 GLU B C 1
ATOM 913 O O . GLU B 1 23 ? -3.818 -6.812 -12.695 1 90.44 23 GLU B O 1
ATOM 918 N N . VAL B 1 24 ? -2.859 -6.957 -14.719 1 87.19 24 VAL B N 1
ATOM 919 C CA . VAL B 1 24 ? -1.734 -6.105 -14.336 1 87.19 24 VAL B CA 1
ATOM 920 C C . VAL B 1 24 ? -2.09 -4.641 -14.578 1 87.19 24 VAL B C 1
ATOM 922 O O . VAL B 1 24 ? -2.479 -4.262 -15.688 1 87.19 24 VAL B O 1
ATOM 925 N N . HIS B 1 25 ? -1.984 -3.896 -13.523 1 82.75 25 HIS B N 1
ATOM 926 C CA . HIS B 1 25 ? -2.326 -2.48 -13.609 1 82.75 25 HIS B CA 1
ATOM 927 C C . HIS B 1 25 ? -1.078 -1.621 -13.773 1 82.75 25 HIS B C 1
ATOM 929 O O . HIS B 1 25 ? -1.113 -0.591 -14.453 1 82.75 25 HIS B O 1
ATOM 935 N N . TYR B 1 26 ? -0.069 -2.061 -13.109 1 75.81 26 TYR B N 1
ATOM 936 C CA . TYR B 1 26 ? 1.174 -1.297 -13.117 1 75.81 26 TYR B CA 1
ATOM 937 C C . TYR B 1 26 ? 2.369 -2.197 -12.828 1 75.81 26 TYR B C 1
ATOM 939 O O . TYR B 1 26 ? 2.242 -3.199 -12.117 1 75.81 26 TYR B O 1
ATOM 947 N N . GLY B 1 27 ? 3.557 -1.783 -13.445 1 80.06 27 GLY B N 1
ATOM 948 C CA . GLY B 1 27 ? 4.82 -2.41 -13.086 1 80.06 27 GLY B CA 1
ATOM 949 C C . GLY B 1 27 ? 5.391 -3.275 -14.195 1 80.06 27 GLY B C 1
ATOM 950 O O . GLY B 1 27 ? 4.828 -3.342 -15.289 1 80.06 27 GLY B O 1
ATOM 951 N N . ASP B 1 28 ? 6.605 -3.764 -13.922 1 80.88 28 ASP B N 1
ATOM 952 C CA . ASP B 1 28 ? 7.383 -4.531 -14.891 1 80.88 28 ASP B CA 1
ATOM 953 C C . ASP B 1 28 ? 7.754 -5.906 -14.336 1 80.88 28 ASP B C 1
ATOM 955 O O . ASP B 1 28 ? 8.852 -6.402 -14.578 1 80.88 28 ASP B O 1
ATOM 959 N N . LEU B 1 29 ? 6.832 -6.422 -13.617 1 84.12 29 LEU B N 1
ATOM 960 C CA . LEU B 1 29 ? 7.117 -7.754 -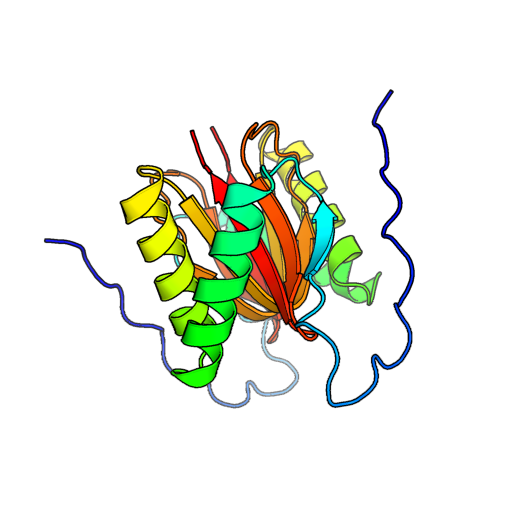13.102 1 84.12 29 LEU B CA 1
ATOM 961 C C . LEU B 1 29 ? 7.172 -8.781 -14.227 1 84.12 29 LEU B C 1
ATOM 963 O O . LEU B 1 29 ? 6.281 -8.812 -15.078 1 84.12 29 LEU B O 1
ATOM 967 N N . PRO B 1 30 ? 8.227 -9.516 -14.188 1 89.5 30 PRO B N 1
ATOM 968 C CA . PRO B 1 30 ? 8.258 -10.609 -15.156 1 89.5 30 PRO B CA 1
ATOM 969 C C . PRO B 1 30 ? 7.121 -11.602 -14.961 1 89.5 30 PRO B C 1
ATOM 971 O O . PRO B 1 30 ? 6.617 -11.758 -13.844 1 89.5 30 PRO B O 1
ATOM 974 N N . GLN B 1 31 ? 6.781 -12.297 -16.047 1 91.12 31 GLN B N 1
ATOM 975 C CA . GLN B 1 31 ? 5.652 -13.227 -16.031 1 91.12 31 GLN B CA 1
ATOM 976 C C . GLN B 1 31 ? 5.844 -14.297 -14.961 1 91.12 31 GLN B C 1
ATOM 978 O O . GLN B 1 31 ? 4.875 -14.734 -14.336 1 91.12 31 GLN B O 1
ATOM 983 N N . GLU B 1 32 ? 7.047 -14.672 -14.812 1 93.38 32 GLU B N 1
ATOM 984 C CA . GLU B 1 32 ? 7.316 -15.672 -13.781 1 93.38 32 GLU B CA 1
ATOM 985 C C . GLU B 1 32 ? 6.914 -15.172 -12.398 1 93.38 32 GLU B C 1
ATOM 987 O O . GLU B 1 32 ? 6.355 -15.922 -11.602 1 93.38 32 GLU B O 1
ATOM 992 N N . MET B 1 33 ? 7.234 -13.914 -12.07 1 91.62 33 MET B N 1
ATOM 993 C CA . MET B 1 33 ? 6.898 -13.32 -10.773 1 91.62 33 MET B CA 1
ATOM 994 C C . MET B 1 33 ? 5.395 -13.102 -10.656 1 91.62 33 MET B C 1
ATOM 996 O O . MET B 1 33 ? 4.828 -13.266 -9.57 1 91.62 33 MET B O 1
ATOM 1000 N N . ILE B 1 34 ? 4.762 -12.812 -11.75 1 91.88 34 ILE B N 1
ATOM 1001 C CA . ILE B 1 34 ? 3.312 -12.633 -11.75 1 91.88 34 ILE B CA 1
ATOM 1002 C C . ILE B 1 34 ? 2.631 -13.961 -11.422 1 91.88 34 ILE B C 1
ATOM 1004 O O . ILE B 1 34 ? 1.689 -14.008 -10.625 1 91.88 34 ILE B O 1
ATOM 1008 N N . ASN B 1 35 ? 3.105 -14.992 -12.047 1 94.44 35 ASN B N 1
ATOM 1009 C CA . ASN B 1 35 ? 2.553 -16.312 -11.773 1 94.44 35 ASN B CA 1
ATOM 1010 C C . ASN B 1 35 ? 2.738 -16.703 -10.305 1 94.44 35 ASN B C 1
ATOM 1012 O O . ASN B 1 35 ? 1.825 -17.25 -9.688 1 94.44 35 ASN B O 1
ATOM 1016 N N . GLU B 1 36 ? 3.98 -16.406 -9.898 1 95.25 36 GLU B N 1
ATOM 1017 C CA . GLU B 1 36 ? 4.25 -16.688 -8.492 1 95.25 36 GLU B CA 1
ATOM 1018 C C . GLU B 1 36 ? 3.324 -15.891 -7.582 1 95.25 36 GLU B C 1
ATOM 1020 O O . GLU B 1 36 ? 2.783 -16.422 -6.609 1 95.25 36 GLU B O 1
ATOM 1025 N N . LEU B 1 37 ? 3.193 -14.625 -7.848 1 95.31 37 LEU B N 1
ATOM 1026 C CA . LEU B 1 37 ? 2.32 -13.742 -7.082 1 95.31 37 LEU B CA 1
ATOM 1027 C C . LEU B 1 37 ? 0.895 -14.281 -7.051 1 95.31 37 LEU B C 1
ATOM 1029 O O . LEU B 1 37 ? 0.266 -14.328 -5.992 1 95.31 37 LEU B O 1
ATOM 1033 N N . ARG B 1 38 ? 0.396 -14.695 -8.164 1 95.38 38 ARG B N 1
ATOM 1034 C CA . ARG B 1 38 ? -0.944 -15.266 -8.258 1 95.38 38 ARG B CA 1
ATOM 1035 C C . ARG B 1 38 ? -1.085 -16.484 -7.355 1 95.38 38 ARG B C 1
ATOM 1037 O O . ARG B 1 38 ? -2.051 -16.594 -6.594 1 95.38 38 ARG B O 1
ATOM 1044 N N . ASP B 1 39 ? -0.165 -17.359 -7.484 1 96.69 39 ASP B N 1
ATOM 1045 C CA . ASP B 1 39 ? -0.242 -18.609 -6.73 1 96.69 39 ASP B CA 1
ATOM 1046 C C . ASP B 1 39 ? -0.177 -18.359 -5.227 1 96.69 39 ASP B C 1
ATOM 1048 O O . ASP B 1 39 ? -0.99 -18.875 -4.465 1 96.69 39 ASP B O 1
ATOM 1052 N N . VAL B 1 40 ? 0.826 -17.562 -4.801 1 97.25 40 VAL B N 1
ATOM 1053 C CA . VAL B 1 40 ? 1.013 -17.344 -3.373 1 97.25 40 VAL B CA 1
ATOM 1054 C C . VAL B 1 40 ? -0.152 -16.516 -2.822 1 97.25 40 VAL B C 1
ATOM 1056 O O . VAL B 1 40 ? -0.608 -16.75 -1.7 1 97.25 40 VAL B O 1
ATOM 1059 N N . ALA B 1 41 ? -0.617 -15.531 -3.543 1 96.81 41 ALA B N 1
ATOM 1060 C CA . ALA B 1 41 ? -1.751 -14.727 -3.098 1 96.81 41 ALA B CA 1
ATOM 1061 C C . ALA B 1 41 ? -3.008 -15.578 -2.953 1 96.81 41 ALA B C 1
ATOM 1063 O O . ALA B 1 41 ? -3.73 -15.469 -1.96 1 96.81 41 ALA B O 1
ATOM 1064 N N . THR B 1 42 ? -3.238 -16.406 -3.955 1 96 42 THR B N 1
ATOM 1065 C CA . THR B 1 42 ? -4.406 -17.281 -3.922 1 96 42 THR B CA 1
ATOM 1066 C C . THR B 1 42 ? -4.355 -18.219 -2.709 1 96 42 THR B C 1
ATOM 1068 O O . THR B 1 42 ? -5.352 -18.359 -1.998 1 96 42 THR B O 1
ATOM 1071 N N . LYS B 1 43 ? -3.244 -18.734 -2.518 1 96.88 43 LYS B N 1
ATOM 1072 C CA . LYS B 1 43 ? -3.064 -19.625 -1.364 1 96.88 43 LYS B CA 1
ATOM 1073 C C . LYS B 1 43 ? -3.25 -18.859 -0.057 1 96.88 43 LYS B C 1
ATOM 1075 O O . LYS B 1 43 ? -3.941 -19.328 0.85 1 96.88 43 LYS B O 1
ATOM 1080 N N . ALA B 1 44 ? -2.578 -17.703 0.073 1 97.19 44 ALA B N 1
ATOM 1081 C CA . ALA B 1 44 ? -2.654 -16.891 1.284 1 97.19 44 ALA B CA 1
ATOM 1082 C C . ALA B 1 44 ? -4.098 -16.516 1.597 1 97.19 44 ALA B C 1
ATOM 1084 O O . ALA B 1 44 ? -4.512 -16.516 2.758 1 97.19 44 ALA B O 1
ATOM 1085 N N . MET B 1 45 ? -4.855 -16.203 0.593 1 95.81 45 MET B N 1
ATOM 1086 C CA . MET B 1 45 ? -6.234 -15.766 0.773 1 95.81 45 MET B CA 1
ATOM 1087 C C . MET B 1 45 ? -7.129 -16.922 1.205 1 95.81 45 MET B C 1
ATOM 1089 O O . MET B 1 45 ? -8.172 -16.719 1.819 1 95.81 45 MET B O 1
ATOM 1093 N N . LYS B 1 46 ? -6.781 -18.094 0.83 1 96 46 LYS B N 1
ATOM 1094 C CA . LYS B 1 46 ? -7.512 -19.281 1.273 1 96 46 LYS B CA 1
ATOM 1095 C C . LYS B 1 46 ? -7.211 -19.594 2.736 1 96 46 LYS B C 1
ATOM 1097 O O . LYS B 1 46 ? -8.07 -20.125 3.453 1 96 46 LYS B O 1
ATOM 1102 N N . GLU B 1 47 ? -6.07 -19.172 3.18 1 97.06 47 GLU B N 1
ATOM 1103 C CA . GLU B 1 47 ? -5.598 -19.547 4.508 1 97.06 47 GLU B CA 1
ATOM 1104 C C . GLU B 1 47 ? -5.91 -18.469 5.535 1 97.06 47 GLU B C 1
ATOM 1106 O O . GLU B 1 47 ?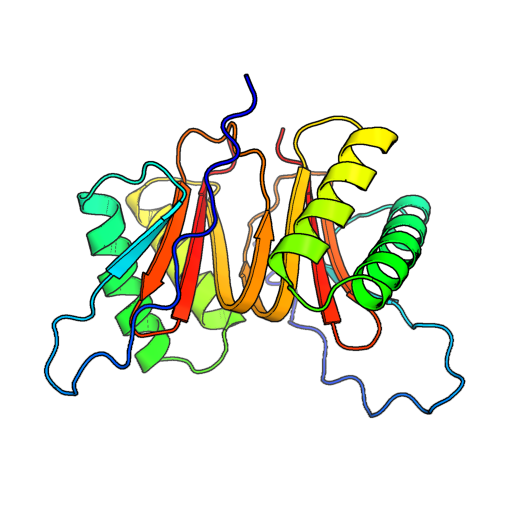 -5.938 -18.734 6.738 1 97.06 47 GLU B O 1
ATOM 1111 N N . SER B 1 48 ? -5.965 -17.266 5.129 1 96.06 48 SER B N 1
ATOM 1112 C CA . SER B 1 48 ? -6.191 -16.156 6.055 1 96.06 48 SER B CA 1
ATOM 1113 C C . SER B 1 48 ? -7.188 -15.156 5.484 1 96.06 48 SER B C 1
ATOM 1115 O O . SER B 1 48 ? -7.215 -14.914 4.273 1 96.06 48 SER B O 1
ATOM 1117 N N . LYS B 1 49 ? -7.938 -14.547 6.379 1 93.5 49 LYS B N 1
ATOM 1118 C CA . LYS B 1 49 ? -8.859 -13.484 5.984 1 93.5 49 LYS B CA 1
ATOM 1119 C C . LYS B 1 49 ? -8.32 -12.109 6.387 1 93.5 49 LYS B C 1
ATOM 1121 O O . LYS B 1 49 ? -8.953 -11.086 6.109 1 93.5 49 LYS B O 1
ATOM 1126 N N . ASP B 1 50 ? -7.25 -12.094 7.027 1 94.69 50 ASP B N 1
ATOM 1127 C CA . ASP B 1 50 ? -6.602 -10.859 7.449 1 94.69 50 ASP B CA 1
ATOM 1128 C C . ASP B 1 50 ? -5.633 -10.352 6.383 1 94.69 50 ASP B C 1
ATOM 1130 O O . ASP B 1 50 ? -4.66 -11.031 6.047 1 94.69 50 ASP B O 1
ATOM 1134 N N . TRP B 1 51 ? -5.898 -9.203 5.926 1 94.31 51 TRP B N 1
ATOM 1135 C CA . TRP B 1 51 ? -5.105 -8.648 4.832 1 94.31 51 TRP B CA 1
ATOM 1136 C C . TRP B 1 51 ? -3.641 -8.516 5.23 1 94.31 51 TRP B C 1
ATOM 1138 O O . TRP B 1 51 ? -2.746 -8.734 4.41 1 94.31 51 TRP B O 1
ATOM 1148 N N . ALA B 1 52 ? -3.352 -8.078 6.445 1 90.56 52 ALA B N 1
ATOM 1149 C CA . ALA B 1 52 ? -1.973 -7.926 6.902 1 90.56 52 ALA B CA 1
ATOM 1150 C C . ALA B 1 52 ? -1.243 -9.266 6.891 1 90.56 52 ALA B C 1
ATOM 1152 O O . ALA B 1 52 ? -0.066 -9.336 6.527 1 90.56 52 ALA B O 1
ATOM 1153 N N . ASP B 1 53 ? -1.924 -10.289 7.242 1 94.69 53 ASP B N 1
ATOM 1154 C CA . ASP B 1 53 ? -1.346 -11.625 7.215 1 94.69 53 ASP B CA 1
ATOM 1155 C C . ASP B 1 53 ? -1.077 -12.078 5.781 1 94.69 53 ASP B C 1
ATOM 1157 O O . ASP B 1 53 ? -0.036 -12.672 5.496 1 94.69 53 ASP B O 1
ATOM 1161 N N . ILE B 1 54 ? -1.99 -11.789 4.961 1 96.69 54 ILE B N 1
ATOM 1162 C CA . ILE B 1 54 ? -1.851 -12.148 3.553 1 96.69 54 ILE B CA 1
ATOM 1163 C C . ILE B 1 54 ? -0.66 -11.406 2.945 1 96.69 54 ILE B C 1
ATOM 1165 O O . ILE B 1 54 ? 0.189 -12.016 2.291 1 96.69 54 ILE B O 1
ATOM 1169 N N . ALA B 1 55 ? -0.57 -10.18 3.248 1 95.5 55 ALA B N 1
ATOM 1170 C CA . ALA B 1 55 ? 0.546 -9.375 2.756 1 95.5 55 ALA B CA 1
ATOM 1171 C C . ALA B 1 55 ? 1.878 -9.914 3.268 1 95.5 55 ALA B C 1
ATOM 1173 O O . ALA B 1 55 ? 2.852 -9.992 2.516 1 95.5 55 ALA B O 1
ATOM 1174 N N . THR B 1 56 ? 1.893 -10.305 4.484 1 94.38 56 THR B N 1
ATOM 1175 C CA . THR B 1 56 ? 3.107 -10.836 5.094 1 94.38 56 THR B CA 1
ATOM 1176 C C . THR B 1 56 ? 3.525 -12.133 4.418 1 94.38 56 THR B C 1
ATOM 1178 O O . THR B 1 56 ? 4.707 -12.352 4.145 1 94.38 56 THR B O 1
ATOM 1181 N N . THR B 1 57 ? 2.58 -12.93 4.164 1 96.56 57 THR B N 1
ATOM 1182 C CA . THR B 1 57 ? 2.857 -14.195 3.506 1 96.56 57 THR B CA 1
ATOM 1183 C C . THR B 1 57 ? 3.445 -13.969 2.117 1 96.56 57 THR B C 1
ATOM 1185 O O . THR B 1 57 ? 4.434 -14.609 1.743 1 96.56 57 THR B O 1
ATOM 1188 N N . ILE B 1 58 ? 2.883 -13.039 1.357 1 96.19 58 ILE B N 1
ATOM 1189 C CA . ILE B 1 58 ? 3.348 -12.742 0.006 1 96.19 58 ILE B CA 1
ATOM 1190 C C . ILE B 1 58 ? 4.758 -12.164 0.06 1 96.19 58 ILE B C 1
ATOM 1192 O O . ILE B 1 58 ? 5.652 -12.609 -0.664 1 96.19 58 ILE B O 1
ATOM 1196 N N . LYS B 1 59 ? 4.902 -11.227 0.881 1 92.75 59 LYS B N 1
ATOM 1197 C CA . LYS B 1 59 ? 6.211 -10.602 1.032 1 92.75 59 LYS B CA 1
ATOM 1198 C C . LYS B 1 59 ? 7.281 -11.633 1.366 1 92.75 59 LYS B C 1
ATOM 1200 O O . LYS B 1 59 ? 8.352 -11.648 0.756 1 92.75 59 LYS B O 1
ATOM 1205 N N . THR B 1 60 ? 7.02 -12.469 2.371 1 94.62 60 THR B N 1
ATOM 1206 C CA . THR B 1 60 ? 7.977 -13.477 2.822 1 94.62 60 THR B CA 1
ATOM 1207 C C . THR B 1 60 ? 8.297 -14.453 1.699 1 94.62 60 THR B C 1
ATOM 1209 O O . THR B 1 60 ? 9.453 -14.844 1.521 1 94.62 60 THR B O 1
ATOM 1212 N N . ASN B 1 61 ? 7.328 -14.828 0.982 1 96.44 61 ASN B N 1
ATOM 1213 C CA . ASN B 1 61 ? 7.535 -15.703 -0.164 1 96.44 61 ASN B CA 1
ATOM 1214 C C . ASN B 1 61 ? 8.445 -15.062 -1.204 1 96.44 61 ASN B C 1
ATOM 1216 O O . ASN B 1 61 ? 9.359 -15.711 -1.724 1 96.44 61 ASN B O 1
ATOM 1220 N N . PHE B 1 62 ? 8.211 -13.82 -1.511 1 93.5 62 PHE B N 1
ATOM 1221 C CA . PHE B 1 62 ? 9.031 -13.117 -2.484 1 93.5 62 PHE B CA 1
ATOM 1222 C C . PHE B 1 62 ? 10.453 -12.922 -1.961 1 93.5 62 PHE B C 1
ATOM 1224 O O . PHE B 1 62 ? 11.422 -13.031 -2.719 1 93.5 62 PHE B O 1
ATOM 1231 N N . GLU B 1 63 ? 10.508 -12.633 -0.733 1 92.12 63 GLU B N 1
ATOM 1232 C CA . GLU B 1 63 ? 11.836 -12.516 -0.151 1 92.12 63 GLU B CA 1
ATOM 1233 C C . GLU B 1 63 ? 12.602 -13.828 -0.243 1 92.12 63 GLU B C 1
ATOM 1235 O O . GLU B 1 63 ? 13.805 -13.836 -0.518 1 92.12 63 GLU B O 1
ATOM 1240 N N . THR B 1 64 ? 11.961 -14.898 0.04 1 95.5 64 THR B N 1
ATOM 1241 C CA . THR B 1 64 ? 12.578 -16.219 0.01 1 95.5 64 THR B CA 1
ATOM 1242 C C . THR B 1 64 ? 13.023 -16.578 -1.405 1 95.5 64 THR B C 1
ATOM 1244 O O . THR B 1 64 ? 14.102 -17.125 -1.6 1 95.5 64 THR B O 1
ATOM 1247 N N . LYS B 1 65 ? 12.344 -16.141 -2.357 1 95.25 65 LYS B N 1
ATOM 1248 C CA . LYS B 1 65 ? 12.578 -16.578 -3.727 1 95.25 65 LYS B CA 1
ATOM 1249 C C . LYS B 1 65 ? 13.43 -15.578 -4.496 1 95.25 65 LYS B C 1
ATOM 1251 O O . LYS B 1 65 ? 14.219 -15.961 -5.363 1 95.25 65 LYS B O 1
ATOM 1256 N N . TYR B 1 66 ? 13.242 -14.32 -4.16 1 91.06 66 TYR B N 1
ATOM 1257 C CA . TYR B 1 66 ? 13.859 -13.32 -5.023 1 91.06 66 TYR B CA 1
ATOM 1258 C C . TYR B 1 66 ? 14.773 -12.406 -4.227 1 91.06 66 TYR B C 1
ATOM 1260 O O . TYR B 1 66 ? 15.258 -11.391 -4.742 1 91.06 66 TYR B O 1
ATOM 1268 N N . GLY B 1 67 ? 15.008 -12.648 -2.996 1 89.56 67 GLY B N 1
ATOM 1269 C CA . GLY B 1 67 ? 15.914 -11.859 -2.18 1 89.56 67 GLY B CA 1
ATOM 1270 C C . GLY B 1 67 ? 15.203 -10.797 -1.356 1 89.56 67 GLY B C 1
ATOM 1271 O O . GLY B 1 67 ? 14.016 -10.547 -1.552 1 89.56 67 GLY B O 1
ATOM 1272 N N . PRO B 1 68 ? 15.969 -10.195 -0.596 1 81.81 68 PRO B N 1
ATOM 1273 C CA . PRO B 1 68 ? 15.367 -9.32 0.411 1 81.81 68 PRO B CA 1
ATOM 1274 C C . PRO B 1 68 ? 14.945 -7.965 -0.159 1 81.81 68 PRO B C 1
ATOM 1276 O O . PRO B 1 68 ? 15.43 -7.562 -1.221 1 81.81 68 PRO B O 1
ATOM 1279 N N . THR B 1 69 ? 14.086 -7.285 0.578 1 82.31 69 THR B N 1
ATOM 1280 C CA . THR B 1 69 ? 13.594 -5.922 0.721 1 82.31 69 THR B CA 1
ATOM 1281 C C . THR B 1 69 ? 12.344 -5.707 -0.12 1 82.31 69 THR B C 1
ATOM 1283 O O . THR B 1 69 ? 12.305 -4.82 -0.975 1 82.31 69 THR B O 1
ATOM 1286 N N . TRP B 1 70 ? 11.438 -6.57 0.063 1 84.88 70 TRP B N 1
ATOM 1287 C CA . TRP B 1 70 ? 10.164 -6.414 -0.634 1 84.88 70 TRP B CA 1
ATOM 1288 C C . TRP B 1 70 ? 9.141 -5.715 0.252 1 84.88 70 TRP B C 1
ATOM 1290 O O . TRP B 1 70 ? 9.172 -5.848 1.478 1 84.88 70 TRP B O 1
ATOM 1300 N N . PHE B 1 71 ? 8.266 -4.965 -0.403 1 84.69 71 PHE B N 1
ATOM 1301 C CA . PHE B 1 71 ? 7.082 -4.367 0.205 1 84.69 71 PHE B CA 1
ATOM 1302 C C . PHE B 1 71 ? 5.812 -4.898 -0.449 1 84.69 71 PHE B C 1
ATOM 1304 O O . PHE B 1 71 ? 5.762 -5.074 -1.669 1 84.69 71 PHE B O 1
ATOM 1311 N N . CYS B 1 72 ? 4.891 -5.238 0.399 1 91.69 72 CYS B N 1
ATOM 1312 C CA . CYS B 1 72 ? 3.66 -5.781 -0.17 1 91.69 72 CYS B CA 1
ATOM 1313 C C . CYS B 1 72 ? 2.436 -5.078 0.406 1 91.69 72 CYS B C 1
ATOM 1315 O O . CYS B 1 72 ? 2.367 -4.832 1.611 1 91.69 72 CYS B O 1
ATOM 1317 N N . VAL B 1 73 ? 1.527 -4.723 -0.45 1 93 73 VAL B N 1
ATOM 1318 C CA . VAL B 1 73 ? 0.231 -4.168 -0.077 1 93 73 VAL B CA 1
ATOM 1319 C C . VAL B 1 73 ? -0.888 -5.008 -0.688 1 93 73 VAL B C 1
ATOM 1321 O O . VAL B 1 73 ? -0.84 -5.352 -1.871 1 93 73 VAL B O 1
ATOM 1324 N N . VAL B 1 74 ? -1.855 -5.371 0.104 1 95.88 74 VAL B N 1
ATOM 1325 C CA . VAL B 1 74 ? -2.967 -6.191 -0.361 1 95.88 74 VAL B CA 1
ATOM 1326 C C . VAL B 1 74 ? -4.277 -5.664 0.215 1 95.88 74 VAL B C 1
ATOM 1328 O O . VAL B 1 74 ? -4.34 -5.277 1.385 1 95.88 74 VAL B O 1
ATOM 1331 N N . GLY B 1 75 ? -5.324 -5.656 -0.664 1 96.25 75 GLY B N 1
ATOM 1332 C CA . GLY B 1 75 ? -6.613 -5.23 -0.142 1 96.25 75 GLY B CA 1
ATOM 1333 C C . GLY B 1 75 ? -7.664 -5.051 -1.221 1 96.25 75 GLY B C 1
ATOM 1334 O O . GLY B 1 75 ? -7.434 -5.391 -2.383 1 96.25 75 GLY B O 1
ATOM 1335 N N . LYS B 1 76 ? -8.867 -4.516 -0.845 1 94.88 76 LYS B N 1
ATOM 1336 C CA . LYS B 1 76 ? -9.992 -4.391 -1.766 1 94.88 76 LYS B CA 1
ATOM 1337 C C . LYS B 1 76 ? -10.367 -2.926 -1.975 1 94.88 76 LYS B C 1
ATOM 1339 O O . LYS B 1 76 ? -10.938 -2.568 -3.01 1 94.88 76 LYS B O 1
ATOM 1344 N N . ASP B 1 77 ? -10.023 -2.086 -0.991 1 95.06 77 ASP B N 1
ATOM 1345 C CA . ASP B 1 77 ? -10.445 -0.689 -1.047 1 95.06 77 ASP B CA 1
ATOM 1346 C C . ASP B 1 77 ? -9.297 0.246 -0.657 1 95.06 77 ASP B C 1
ATOM 1348 O O . ASP B 1 77 ? -9.258 0.748 0.468 1 95.06 77 ASP B O 1
ATOM 1352 N N . PHE B 1 78 ? -8.469 0.428 -1.572 1 94.81 78 PHE B N 1
ATOM 1353 C CA . PHE B 1 78 ? -7.332 1.309 -1.32 1 94.81 78 PHE B CA 1
ATOM 1354 C C . PHE B 1 78 ? -6.777 1.865 -2.627 1 94.81 78 PHE B C 1
ATOM 1356 O O . PHE B 1 78 ? -7.148 1.404 -3.709 1 94.81 78 PHE B O 1
ATOM 1363 N N . GLY B 1 79 ? -5.969 2.846 -2.498 1 91.69 79 GLY B N 1
ATOM 1364 C CA . GLY B 1 79 ? -5.156 3.398 -3.57 1 91.69 79 GLY B CA 1
ATOM 1365 C C . GLY B 1 79 ? -3.678 3.434 -3.238 1 91.69 79 GLY B C 1
ATOM 1366 O O . GLY B 1 79 ? -3.299 3.545 -2.07 1 91.69 79 GLY B O 1
ATOM 1367 N N . ILE B 1 80 ? -2.914 3.33 -4.316 1 87.69 80 ILE B N 1
ATOM 1368 C CA . ILE B 1 80 ? -1.47 3.336 -4.102 1 87.69 80 ILE B CA 1
ATOM 1369 C C . ILE B 1 80 ? -0.792 4.168 -5.188 1 87.69 80 ILE B C 1
ATOM 1371 O O . ILE B 1 80 ? -1.189 4.121 -6.355 1 87.69 80 ILE B O 1
ATOM 1375 N N . THR B 1 81 ? -0.013 5.09 -4.727 1 82.75 81 THR B N 1
ATOM 1376 C CA . THR B 1 81 ? 0.765 5.883 -5.672 1 82.75 81 THR B CA 1
ATOM 1377 C C . THR B 1 81 ? 2.242 5.879 -5.289 1 82.75 81 THR B C 1
ATOM 1379 O O . THR B 1 81 ? 2.586 6.008 -4.113 1 82.75 81 THR B O 1
ATOM 1382 N N . GLY B 1 82 ? 3.209 5.418 -6.219 1 69.62 82 GLY B N 1
ATOM 1383 C CA . GLY B 1 82 ? 4.645 5.457 -5.988 1 69.62 82 GLY B CA 1
ATOM 1384 C C . GLY B 1 82 ? 5.449 5.633 -7.262 1 69.62 82 GLY B C 1
ATOM 1385 O O . GLY B 1 82 ? 5 5.25 -8.344 1 69.62 82 GLY B O 1
ATOM 1386 N N . THR B 1 83 ? 6.223 6.797 -7.328 1 54.16 83 THR B N 1
ATOM 1387 C CA . THR B 1 83 ? 7.156 6.906 -8.445 1 54.16 83 THR B CA 1
ATOM 1388 C C . THR B 1 83 ? 8.195 5.793 -8.391 1 54.16 83 THR B C 1
ATOM 1390 O O . THR B 1 83 ? 8.883 5.625 -7.379 1 54.16 83 THR B O 1
ATOM 1393 N N . CYS B 1 84 ? 7.836 4.609 -8.711 1 49.81 84 CYS B N 1
ATOM 1394 C CA . CYS B 1 84 ? 8.719 3.455 -8.609 1 49.81 84 CYS B CA 1
ATOM 1395 C C . CYS B 1 84 ? 10.047 3.723 -9.312 1 49.81 84 CYS B C 1
ATOM 1397 O O . CYS B 1 84 ? 10.086 3.875 -10.539 1 49.81 84 CYS B O 1
ATOM 1399 N N . GLU B 1 85 ? 10.75 4.766 -9.102 1 48.12 85 GLU B N 1
ATOM 1400 C CA . GLU B 1 85 ? 12 4.359 -9.734 1 48.12 85 GLU B CA 1
ATOM 1401 C C . GLU B 1 85 ? 12.273 2.873 -9.516 1 48.12 85 GLU B C 1
ATOM 1403 O O . GLU B 1 85 ? 13.32 2.363 -9.922 1 48.12 85 GLU B O 1
ATOM 1408 N N . MET B 1 86 ? 11.523 2.262 -8.594 1 48.81 86 MET B N 1
ATOM 1409 C CA . MET B 1 86 ? 12.078 0.948 -8.273 1 48.81 86 MET B CA 1
ATOM 1410 C C . MET B 1 86 ? 11.82 -0.041 -9.406 1 48.81 86 MET B C 1
ATOM 1412 O O . MET B 1 86 ? 10.688 -0.176 -9.875 1 48.81 86 MET B O 1
ATOM 1416 N N . ASN B 1 87 ? 12.758 -0.244 -10.133 1 53.47 87 ASN B N 1
ATOM 1417 C CA . ASN B 1 87 ? 12.922 -1.16 -11.25 1 53.47 87 ASN B CA 1
ATOM 1418 C C . ASN B 1 87 ? 12.156 -2.461 -11.031 1 53.47 87 ASN B C 1
ATOM 1420 O O . ASN B 1 87 ? 11.922 -3.215 -11.984 1 53.47 87 ASN B O 1
ATOM 1424 N N . ARG B 1 88 ? 11.711 -2.832 -9.766 1 65.94 88 ARG B N 1
ATOM 1425 C CA . ARG B 1 88 ? 11.18 -4.191 -9.711 1 65.94 88 ARG B CA 1
ATOM 1426 C C . ARG B 1 88 ? 9.969 -4.27 -8.797 1 65.94 88 ARG B C 1
ATOM 1428 O O . ARG B 1 88 ? 10.086 -4.09 -7.582 1 65.94 88 ARG B O 1
ATOM 1435 N N . GLY B 1 89 ? 8.68 -3.867 -9.445 1 82.12 89 GLY B N 1
ATOM 1436 C CA . GLY B 1 89 ? 7.449 -4.102 -8.711 1 82.12 89 GLY B CA 1
ATOM 1437 C C . GLY B 1 89 ? 6.227 -4.156 -9.602 1 82.12 89 GLY B C 1
ATOM 1438 O O . GLY B 1 89 ? 6.34 -4.07 -10.828 1 82.12 89 GLY B O 1
ATOM 1439 N N . GLY B 1 90 ? 5.199 -4.43 -9.055 1 86.56 90 GLY B N 1
ATOM 1440 C CA . GLY B 1 90 ? 3.955 -4.5 -9.805 1 86.56 90 GLY B CA 1
ATOM 1441 C C . GLY B 1 90 ? 2.723 -4.395 -8.922 1 86.56 90 GLY B C 1
ATOM 1442 O O . GLY B 1 90 ? 2.801 -4.598 -7.711 1 86.56 90 GLY B O 1
ATOM 1443 N N . PHE B 1 91 ? 1.722 -3.967 -9.594 1 87.75 91 PHE B N 1
ATOM 1444 C CA . PHE B 1 91 ? 0.386 -3.863 -9.023 1 87.75 91 PHE B CA 1
ATOM 1445 C C . PHE B 1 91 ? -0.632 -4.605 -9.883 1 87.75 91 PHE B C 1
ATOM 1447 O O . PHE B 1 91 ? -0.806 -4.285 -11.055 1 87.75 91 PHE B O 1
ATOM 1454 N N . VAL B 1 92 ? -1.263 -5.566 -9.273 1 92.81 92 VAL B N 1
ATOM 1455 C CA . VAL B 1 92 ? -2.156 -6.43 -10.039 1 92.81 92 VAL B CA 1
ATOM 1456 C C . VAL B 1 92 ? -3.457 -6.641 -9.273 1 92.81 92 VAL B C 1
ATOM 1458 O O . VAL B 1 92 ? -3.52 -6.391 -8.062 1 92.81 92 VAL B O 1
ATOM 1461 N N . SER B 1 93 ? -4.422 -7.062 -9.992 1 93.69 93 SER B N 1
ATOM 1462 C CA . SER B 1 93 ? -5.652 -7.559 -9.391 1 93.69 93 SER B CA 1
ATOM 1463 C C . SER B 1 93 ? -5.773 -9.07 -9.539 1 93.69 93 SER B C 1
ATOM 1465 O O . SER B 1 93 ? -5.629 -9.602 -10.641 1 93.69 93 SER B O 1
ATOM 1467 N N . ILE B 1 94 ? -5.961 -9.758 -8.469 1 93.69 94 ILE B N 1
ATOM 1468 C CA . ILE B 1 94 ? -6.16 -11.203 -8.461 1 93.69 94 ILE B CA 1
ATOM 1469 C C . ILE B 1 94 ? -7.527 -11.523 -7.859 1 93.69 94 ILE B C 1
ATOM 1471 O O . ILE B 1 94 ? -7.73 -11.383 -6.652 1 93.69 94 ILE B O 1
ATOM 1475 N N . SER B 1 95 ? -8.422 -11.969 -8.727 1 91.06 95 SER B N 1
ATOM 1476 C CA . SER B 1 95 ? -9.766 -12.352 -8.305 1 91.06 95 SER B CA 1
ATOM 1477 C C . SER B 1 95 ? -10.43 -11.227 -7.508 1 91.06 95 SER B C 1
ATOM 1479 O O . SER B 1 95 ? -10.93 -11.453 -6.402 1 91.06 95 SER B O 1
ATOM 1481 N N . GLY B 1 96 ? -10.266 -10.039 -7.883 1 90.56 96 GLY B N 1
ATOM 1482 C CA . GLY B 1 96 ? -10.938 -8.891 -7.297 1 90.56 96 GLY B CA 1
ATOM 1483 C C . GLY B 1 96 ? -10.172 -8.281 -6.141 1 90.56 96 GLY B C 1
ATOM 1484 O O . GLY B 1 96 ? -10.625 -7.305 -5.535 1 90.56 96 GLY B O 1
ATOM 1485 N N . VAL B 1 97 ? -9.055 -8.867 -5.832 1 94.06 97 VAL B N 1
ATOM 1486 C CA . VAL B 1 97 ? -8.211 -8.336 -4.77 1 94.06 97 VAL B CA 1
ATOM 1487 C C . VAL B 1 97 ? -6.992 -7.645 -5.375 1 94.06 97 VAL B C 1
ATOM 1489 O O . VAL B 1 97 ? -6.344 -8.18 -6.273 1 94.06 97 VAL B O 1
ATOM 1492 N N . ALA B 1 98 ? -6.758 -6.449 -4.91 1 94.19 98 ALA B N 1
ATOM 1493 C CA . ALA B 1 98 ? -5.594 -5.715 -5.395 1 94.19 98 ALA B CA 1
ATOM 1494 C C . ALA B 1 98 ? -4.34 -6.098 -4.609 1 94.19 98 ALA B C 1
ATOM 1496 O O . ALA B 1 98 ? -4.379 -6.207 -3.383 1 94.19 98 ALA B O 1
ATOM 1497 N N . VAL B 1 99 ? -3.248 -6.305 -5.391 1 94.69 99 VAL B N 1
ATOM 1498 C CA . VAL B 1 99 ? -1.987 -6.719 -4.781 1 94.69 99 VAL B CA 1
ATOM 1499 C C . VAL B 1 99 ? -0.835 -5.918 -5.383 1 94.69 99 VAL B C 1
ATOM 1501 O O . VAL B 1 99 ? -0.641 -5.914 -6.602 1 94.69 99 VAL B O 1
ATOM 1504 N N . GLY B 1 100 ? -0.128 -5.258 -4.473 1 91.5 100 GLY B N 1
ATOM 1505 C CA . GLY B 1 100 ? 1.102 -4.586 -4.863 1 91.5 100 GLY B CA 1
ATOM 1506 C C . GLY B 1 100 ? 2.338 -5.188 -4.227 1 91.5 100 GLY B C 1
ATOM 1507 O O . GLY B 1 100 ? 2.377 -5.391 -3.01 1 91.5 100 GLY B O 1
ATOM 1508 N N . VAL B 1 101 ? 3.332 -5.496 -5.07 1 90.38 101 VAL B N 1
ATOM 1509 C CA . VAL B 1 101 ? 4.629 -5.945 -4.57 1 90.38 101 VAL B CA 1
ATOM 1510 C C . VAL B 1 101 ? 5.738 -5.066 -5.152 1 90.38 101 VAL B C 1
ATOM 1512 O O . VAL B 1 101 ? 5.797 -4.852 -6.363 1 90.38 101 VAL B O 1
ATOM 1515 N N . PHE B 1 102 ? 6.559 -4.531 -4.23 1 85.69 102 PHE B N 1
ATOM 1516 C CA . PHE B 1 102 ? 7.613 -3.613 -4.641 1 85.69 102 PHE B CA 1
ATOM 1517 C C . PHE B 1 102 ? 8.922 -3.938 -3.928 1 85.69 102 PHE B C 1
ATOM 1519 O O . PHE B 1 102 ? 8.922 -4.25 -2.734 1 85.69 102 PHE B O 1
ATOM 1526 N N . LYS B 1 103 ? 9.906 -4 -4.789 1 81.31 103 LYS B N 1
ATOM 1527 C CA . LYS B 1 103 ? 11.227 -4.211 -4.203 1 81.31 103 LYS B CA 1
ATOM 1528 C C . LYS B 1 103 ? 11.906 -2.881 -3.887 1 81.31 103 LYS B C 1
ATOM 1530 O O . LYS B 1 103 ? 11.969 -1.992 -4.738 1 81.31 103 LYS B O 1
ATOM 1535 N N . PHE B 1 104 ? 12.234 -2.725 -2.598 1 68 104 PHE B N 1
ATOM 1536 C CA . PHE B 1 104 ? 12.938 -1.511 -2.197 1 68 104 PHE B CA 1
ATOM 1537 C C . PHE B 1 104 ? 14.445 -1.725 -2.221 1 68 104 PHE B C 1
ATOM 1539 O O . PHE B 1 104 ? 14.93 -2.816 -1.91 1 68 104 PHE B O 1
ATOM 1546 N N . LYS B 1 105 ? 15.289 -1.04 -3.035 1 61.12 105 LYS B N 1
ATOM 1547 C CA . LYS B 1 105 ? 16.734 -1.173 -3.121 1 61.12 105 LYS B CA 1
ATOM 1548 C C . LYS B 1 105 ? 17.406 -0.819 -1.795 1 61.12 105 LYS B C 1
ATOM 1550 O O . LYS B 1 105 ? 16.906 0.016 -1.043 1 61.12 105 LYS B O 1
#

Secondary structure (DSSP, 8-state):
---------------TT----EEEEEE---HHHHHHHHHHHHHHHHH---HHHHHHHHHHHHHHHH-S-EEEEEEEEEEEEE----SSEEEEEETTEEEEEEE--/---------------TT----EEEEEE---HHHHHHHHHHHHHHHHH---HHHHHHHHHHHHHHHH-S-EEEEEEEEEEEEE----SSEEEEEETTEEEEEEE--

InterPro domains:
  IPR001372 Dynein light chain, type 1/2 [PF01221] (22-103)
  IPR001372 Dynein light chain, type 1/2 [PTHR11886] (22-102)
  IPR001372 Dynein light chain, type 1/2 [SM01375] (17-104)
  IPR037177 Dynein light chain superfamily [G3DSA:3.30.740.10] (13-104)
  IPR037177 Dynein light chain superfamily [SSF54648] (20-103)

Radius of gyration: 16.87 Å; Cα contacts (8 Å, |Δi|>4): 351; chains: 2; bounding box: 35×40×40 Å